Protein AF-0000000074482083 (afdb_homodimer)

Nearest PDB structures (foldseek):
  6xyb-assembly1_C  TM=3.487E-01  e=9.670E-02  Trypanosoma cruzi strain CL Brener
  6xyb-assembly1_B  TM=3.695E-01  e=1.034E-01  Trypanosoma cruzi strain CL Brener
  3n0v-assembly1_C  TM=6.534E-01  e=1.514E+00  Pseudomonas putida KT2440
  6xyd-assembly1_D  TM=3.629E-01  e=2.474E-01  Trypanosoma cruzi strain CL Brener
  3n0v-assembly1_B  TM=6.560E-01  e=2.117E+00  Pseudomonas putida KT2440

Foldseek 3Di:
DAPLQVVLQVLQQVLLCVQQVGGFPDWGWDFDWQKIKIKGARRDDPVLLVLCPDVVSVVVSFCCSFVVSQVVCVVPNRPPNCVSQVFAWDDKHKGADSVRRMMMIMTGTPGGRDRD/DAPLQVVLLVLQQVLLCVQQVGGFPDWGWDFDWQKIKIKGARRDDPVLLVLCPDVVSVVVSFCCSFVVSQVVCVVPNRPPNCVSQVFAWDDKHKGADSVRRMMMIMTGTPGGRDRD

pLDDT: mean 97.14, std 4.11, range [61.44, 98.94]

Secondary structure (DSSP, 8-state):
--HHHHHHHHHHHHHHHHHHS---SEEEEEEETTEEEEEEES---HHHHHHTTSHHHHHHHHHHHHHHHHHHHHH-PPTTHHHHHTS-EEEEEEEEETTTTEEEEEEEESS-----/--HHHHHHHHHHHHHHHHHHS---SEEEEEEETTEEEEEEE----HHHHHHTTSHHHHHHHHHHHHHHHHHHHHH-PPTTHHHHHTS-EEEEEEEEEGGGTEEEEEEEESS-----

Solvent-accessible surface area (backbone atoms only — not comparable to full-atom values): 12549 Å² total; per-residue (Å²): 134,53,73,63,40,52,53,51,42,50,54,53,32,50,53,37,23,71,74,68,72,41,36,45,74,42,68,47,62,46,79,56,60,31,32,40,39,35,41,32,31,50,48,69,51,74,68,53,54,59,45,37,72,40,74,67,32,32,51,50,52,44,49,49,62,42,50,51,55,51,51,48,48,70,73,48,68,60,88,61,52,38,68,72,44,67,27,55,76,72,47,78,40,51,32,61,43,70,92,75,31,36,32,40,37,40,37,36,34,74,41,61,47,76,86,121,133,52,73,62,39,51,54,50,42,52,52,53,32,51,53,38,22,71,74,69,72,41,38,46,75,41,69,48,61,46,80,54,61,33,33,40,40,36,43,33,30,51,47,69,50,75,66,53,54,59,46,37,72,40,74,69,32,32,51,50,51,43,48,50,64,41,50,52,56,51,51,49,49,70,73,48,67,63,87,61,53,39,67,72,45,65,27,54,75,74,46,77,41,50,34,62,44,69,92,76,30,36,33,40,37,40,38,35,34,75,41,60,48,76,86,119

InterPro domains:
  IPR018745 Na+-translocating membrane potential-generating system MpsC [PF10057] (4-111)

Sequence (232 aa):
MSRKEAAFNDLVRKVRKQLFGKGPERIKTYFIDNLAVTILQGNLTPTEKFIARSPEGKEMVHTARTRMIQEVYAQKVPEGLEELAGSKLLYLFNDIKVEEDIAVSVFIFEKPIKEHMSRKEAAFNDLVRKVRKQLFGKGPERIKTYFIDNLAVTILQGNLTPTEKFIARSPEGKEMVHTARTRMIQEVYAQKVPEGLEELAGSKLLYLFNDIKVEEDIAVSVFIFEKPIKEH

Organism: Parageobacillus thermoglucosidasius (NCBI:txid1426)

Structure (mmCIF, N/CA/C/O backbone):
data_AF-0000000074482083-model_v1
#
loop_
_entity.id
_entity.type
_entity.pdbx_description
1 polymer 'Na+-translocating membrane potential-generating system MpsC domain-containing protein'
#
loop_
_atom_site.group_PDB
_atom_site.id
_atom_site.type_symbol
_atom_site.label_atom_id
_atom_site.label_alt_id
_atom_site.label_comp_id
_atom_site.label_asym_id
_atom_site.label_entity_id
_atom_site.label_seq_id
_atom_site.pdbx_PDB_ins_code
_atom_site.Cartn_x
_atom_site.Cartn_y
_atom_site.Cartn_z
_atom_site.occupancy
_atom_site.B_iso_or_equiv
_atom_site.auth_seq_id
_atom_site.auth_comp_id
_atom_site.auth_asym_id
_atom_site.auth_atom_id
_atom_site.pdbx_PDB_model_num
ATOM 1 N N . MET A 1 1 ? 11.422 18.594 5.316 1 86.94 1 MET A N 1
ATOM 2 C CA . MET A 1 1 ? 11.492 17.297 6 1 86.94 1 MET A CA 1
ATOM 3 C C . MET A 1 1 ? 11.93 17.469 7.449 1 86.94 1 MET A C 1
ATOM 5 O O . MET A 1 1 ? 12.891 18.188 7.727 1 86.94 1 MET A O 1
ATOM 9 N N . SER A 1 2 ? 11.141 16.844 8.328 1 91.25 2 SER A N 1
ATOM 10 C CA . SER A 1 2 ? 11.461 16.906 9.75 1 91.25 2 SER A CA 1
ATOM 11 C C . SER A 1 2 ? 12.57 15.922 10.117 1 91.25 2 SER A C 1
ATOM 13 O O . SER A 1 2 ? 12.93 15.062 9.312 1 91.25 2 SER A O 1
ATOM 15 N N . ARG A 1 3 ? 13.141 16.109 11.367 1 94 3 ARG A N 1
ATOM 16 C CA . ARG A 1 3 ? 14.148 15.172 11.859 1 94 3 ARG A CA 1
ATOM 17 C C . ARG A 1 3 ? 13.578 13.758 11.969 1 94 3 ARG A C 1
ATOM 19 O O . ARG A 1 3 ? 14.266 12.781 11.656 1 94 3 ARG A O 1
ATOM 26 N N . LYS A 1 4 ? 12.406 13.664 12.367 1 96.69 4 LYS A N 1
ATOM 27 C CA . LYS A 1 4 ? 11.75 12.367 12.508 1 96.69 4 LYS A CA 1
ATOM 28 C C . LYS A 1 4 ? 11.562 11.695 11.156 1 96.69 4 LYS A C 1
ATOM 30 O O . LYS A 1 4 ? 11.805 10.492 11.008 1 96.69 4 LYS A O 1
ATOM 35 N N . GLU A 1 5 ? 11.156 12.445 10.172 1 97.12 5 GL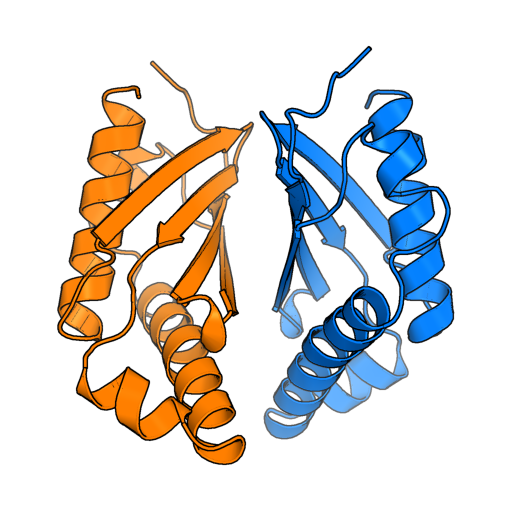U A N 1
ATOM 36 C CA . GLU A 1 5 ? 11.023 11.914 8.82 1 97.12 5 GLU A CA 1
ATOM 37 C C . GLU A 1 5 ? 12.367 11.406 8.297 1 97.12 5 GLU A C 1
ATOM 39 O O . GLU A 1 5 ? 12.438 10.32 7.723 1 97.12 5 GLU A O 1
ATOM 44 N N . ALA A 1 6 ? 13.383 12.211 8.523 1 97.5 6 ALA A N 1
ATOM 45 C CA . ALA A 1 6 ? 14.711 11.836 8.062 1 97.5 6 ALA A CA 1
ATOM 46 C C . ALA A 1 6 ? 15.172 10.531 8.711 1 97.5 6 ALA A C 1
ATOM 48 O O . ALA A 1 6 ? 15.703 9.641 8.039 1 97.5 6 ALA A O 1
ATOM 49 N N . ALA A 1 7 ? 15 10.383 10.016 1 98 7 ALA A N 1
ATOM 50 C CA . ALA A 1 7 ? 15.383 9.18 10.75 1 98 7 ALA A CA 1
ATOM 51 C C . ALA A 1 7 ? 14.578 7.973 10.273 1 98 7 ALA A C 1
ATOM 53 O O . ALA A 1 7 ? 15.117 6.871 10.141 1 98 7 ALA A O 1
ATOM 54 N N . PHE A 1 8 ? 13.289 8.172 10.023 1 98.38 8 PHE A N 1
ATOM 55 C CA . PHE A 1 8 ? 12.43 7.105 9.523 1 98.38 8 PHE A CA 1
ATOM 56 C C . PHE A 1 8 ? 12.883 6.641 8.141 1 98.38 8 PHE A C 1
ATOM 58 O O . PHE A 1 8 ? 12.992 5.441 7.891 1 98.38 8 PHE A O 1
ATOM 65 N N . ASN A 1 9 ? 13.18 7.633 7.273 1 98.44 9 ASN A N 1
ATOM 66 C CA . ASN A 1 9 ? 13.695 7.328 5.941 1 98.44 9 ASN A CA 1
ATOM 67 C C . ASN A 1 9 ? 14.961 6.488 6.008 1 98.44 9 ASN A C 1
ATOM 69 O O . ASN A 1 9 ? 15.117 5.52 5.262 1 98.44 9 ASN A O 1
ATOM 73 N N . ASP A 1 10 ? 15.836 6.859 6.918 1 98.19 10 ASP A N 1
ATOM 74 C CA . ASP A 1 10 ? 17.094 6.148 7.055 1 98.19 10 ASP A CA 1
ATOM 75 C C . ASP A 1 10 ? 16.875 4.699 7.488 1 98.19 10 ASP A C 1
ATOM 77 O O . ASP A 1 10 ? 17.562 3.791 7.02 1 98.19 10 ASP A O 1
ATOM 81 N N . LEU A 1 11 ? 15.977 4.477 8.398 1 98.19 11 LEU A N 1
ATOM 82 C CA . LEU A 1 11 ? 15.664 3.129 8.859 1 98.19 11 LEU A CA 1
ATOM 83 C C . LEU A 1 11 ? 15.086 2.285 7.723 1 98.19 11 LEU A C 1
ATOM 85 O O . LEU A 1 11 ? 15.492 1.137 7.531 1 98.19 11 LEU A O 1
ATOM 89 N N . VAL A 1 12 ? 14.164 2.875 6.949 1 98.25 12 VAL A N 1
ATOM 90 C CA . VAL A 1 12 ? 13.562 2.17 5.82 1 98.25 12 VAL A CA 1
ATOM 91 C C . VAL A 1 12 ? 14.641 1.824 4.793 1 98.25 12 VAL A C 1
ATOM 93 O O . VAL A 1 12 ? 14.695 0.694 4.305 1 98.25 12 VAL A O 1
ATOM 96 N N . ARG A 1 13 ? 15.492 2.795 4.508 1 98.44 13 ARG A N 1
ATOM 97 C CA . ARG A 1 13 ? 16.578 2.57 3.564 1 98.44 13 ARG A CA 1
ATOM 98 C C . ARG A 1 13 ? 17.469 1.423 4.023 1 98.44 13 ARG A C 1
ATOM 100 O O . ARG A 1 13 ? 17.844 0.558 3.225 1 98.44 13 ARG A O 1
ATOM 107 N N . LYS A 1 14 ? 17.812 1.439 5.266 1 98 14 LYS A N 1
ATOM 108 C CA . LYS A 1 14 ? 18.703 0.424 5.836 1 98 14 LYS A CA 1
ATOM 109 C C . LYS A 1 14 ? 18.094 -0.97 5.699 1 98 14 LYS A C 1
ATOM 111 O O . LYS A 1 14 ? 18.781 -1.918 5.312 1 98 14 LYS A O 1
ATOM 116 N N . VAL A 1 15 ? 16.844 -1.139 5.988 1 97.62 15 VAL A N 1
ATOM 117 C CA . VAL A 1 15 ? 16.172 -2.432 5.902 1 97.62 15 VAL A CA 1
ATOM 118 C C . VAL A 1 15 ? 16.188 -2.928 4.461 1 97.62 15 VAL A C 1
ATOM 120 O O . VAL A 1 15 ? 16.516 -4.09 4.199 1 97.62 15 VAL A O 1
ATOM 123 N N . ARG A 1 16 ? 15.844 -2.008 3.537 1 98 16 ARG A N 1
ATOM 124 C CA . ARG A 1 16 ? 15.797 -2.389 2.129 1 98 16 ARG A CA 1
ATOM 125 C C . ARG A 1 16 ? 17.188 -2.742 1.611 1 98 16 ARG A C 1
ATOM 127 O O . ARG A 1 16 ? 17.344 -3.691 0.841 1 98 16 ARG A O 1
ATOM 134 N N . LYS A 1 17 ? 18.109 -1.99 2.029 1 97.56 17 LYS A N 1
ATOM 135 C CA . LYS A 1 17 ? 19.484 -2.262 1.626 1 97.56 17 LYS A CA 1
ATOM 136 C C . LYS A 1 17 ? 19.953 -3.623 2.139 1 97.56 17 LYS A C 1
ATOM 138 O O . LYS A 1 17 ? 20.578 -4.383 1.407 1 97.56 17 LYS A O 1
ATOM 143 N N . GLN A 1 18 ? 19.703 -3.92 3.334 1 96.81 18 GLN A N 1
ATOM 144 C CA . GLN A 1 18 ? 20.094 -5.191 3.928 1 96.81 18 GLN A CA 1
ATOM 145 C C . GLN A 1 18 ? 19.391 -6.359 3.246 1 96.81 18 GLN A C 1
ATOM 147 O O . GLN A 1 18 ? 19.984 -7.426 3.055 1 96.81 18 GLN A O 1
ATOM 152 N N . LEU A 1 19 ? 18.219 -6.195 2.918 1 96.31 19 LEU A N 1
ATOM 153 C CA . LEU A 1 19 ? 17.406 -7.281 2.381 1 96.31 19 LEU A CA 1
ATOM 154 C C . LEU A 1 19 ? 17.688 -7.484 0.895 1 96.31 19 LEU A C 1
ATOM 156 O O . LEU A 1 19 ? 17.75 -8.617 0.421 1 96.31 19 LEU A O 1
ATOM 160 N N . PHE A 1 20 ? 17.844 -6.383 0.122 1 96.75 20 PHE A N 1
ATOM 161 C CA . PHE A 1 20 ? 17.859 -6.52 -1.33 1 96.75 20 PHE A CA 1
ATOM 162 C C . PHE A 1 20 ? 19.203 -6.098 -1.908 1 96.75 20 PHE A C 1
ATOM 164 O O . PHE A 1 20 ? 19.422 -6.211 -3.115 1 96.75 20 PHE A O 1
ATOM 171 N N . GLY A 1 21 ? 20.031 -5.605 -1.044 1 94.94 21 GLY A N 1
ATOM 172 C CA . GLY A 1 21 ? 21.375 -5.242 -1.487 1 94.94 21 GLY A CA 1
ATOM 173 C C . GLY A 1 21 ? 21.484 -3.789 -1.906 1 94.94 21 GLY A C 1
ATOM 174 O O . GLY A 1 21 ? 22.594 -3.26 -2.037 1 94.94 21 GLY A O 1
ATOM 175 N N . LYS A 1 22 ? 20.359 -3.18 -2.188 1 95.25 22 LYS A N 1
ATOM 176 C CA . LYS A 1 22 ? 20.266 -1.771 -2.564 1 95.25 22 LYS A CA 1
ATOM 177 C C . LYS A 1 22 ? 19.062 -1.1 -1.915 1 95.25 22 LYS A C 1
ATOM 179 O O . LYS A 1 22 ? 17.984 -1.684 -1.855 1 95.25 22 LYS A O 1
ATOM 184 N N . GLY A 1 23 ? 19.312 0.033 -1.329 1 96.75 23 GLY A N 1
ATOM 185 C CA . GLY A 1 23 ? 18.188 0.831 -0.866 1 96.75 23 GLY A CA 1
ATOM 186 C C . GLY A 1 23 ? 17.641 1.769 -1.927 1 96.75 23 GLY A C 1
ATOM 187 O O . GLY A 1 23 ? 18.281 1.978 -2.963 1 96.75 23 GLY A O 1
ATOM 188 N N . PRO A 1 24 ? 16.422 2.256 -1.665 1 98.62 24 PRO A N 1
ATOM 189 C CA . PRO A 1 24 ? 15.891 3.248 -2.607 1 98.62 24 PRO A CA 1
ATOM 190 C C . PRO A 1 24 ? 16.781 4.473 -2.738 1 98.62 24 PRO A C 1
ATOM 192 O O . PRO A 1 24 ? 17.422 4.887 -1.762 1 98.62 24 PRO A O 1
ATOM 195 N N . GLU A 1 25 ? 16.812 5.086 -3.887 1 98.5 25 GLU A N 1
ATOM 196 C CA . GLU A 1 25 ? 17.594 6.289 -4.141 1 98.5 25 GLU A CA 1
ATOM 197 C C . GLU A 1 25 ? 16.969 7.512 -3.477 1 98.5 25 GLU A C 1
ATOM 199 O O . GLU A 1 25 ? 17.672 8.422 -3.041 1 98.5 25 GLU A O 1
ATOM 204 N N . ARG A 1 26 ? 15.719 7.586 -3.475 1 98.62 26 ARG A N 1
ATOM 205 C CA . ARG A 1 26 ? 14.953 8.648 -2.834 1 98.62 26 ARG A CA 1
ATOM 206 C C . ARG A 1 26 ? 13.828 8.078 -1.977 1 98.62 26 ARG A C 1
ATOM 208 O O . ARG A 1 26 ? 13.156 7.125 -2.379 1 98.62 26 ARG A O 1
ATOM 215 N N . ILE A 1 27 ? 13.648 8.617 -0.805 1 98.75 27 ILE A N 1
ATOM 216 C CA . ILE A 1 27 ? 12.562 8.234 0.094 1 98.75 27 ILE A CA 1
ATOM 217 C C . ILE A 1 27 ? 11.898 9.492 0.659 1 98.75 27 ILE A C 1
ATOM 219 O O . ILE A 1 27 ? 12.578 10.422 1.086 1 98.75 27 ILE A O 1
ATOM 223 N N . LYS A 1 28 ? 10.672 9.531 0.59 1 98.38 28 LYS A N 1
ATOM 224 C CA . LYS A 1 28 ? 9.883 10.555 1.271 1 98.38 28 LYS A CA 1
ATOM 225 C C . LYS A 1 28 ? 8.812 9.922 2.16 1 98.38 28 LYS A C 1
ATOM 227 O O . LYS A 1 28 ? 8.031 9.086 1.699 1 98.38 28 LYS A O 1
ATOM 232 N N . THR A 1 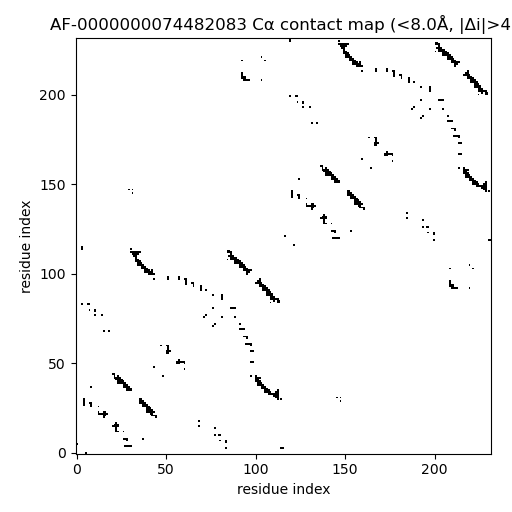29 ? 8.805 10.32 3.451 1 98.44 29 THR A N 1
ATOM 233 C CA . THR A 1 29 ? 7.824 9.789 4.395 1 98.44 29 THR A CA 1
ATOM 234 C C . THR A 1 29 ? 6.863 10.891 4.844 1 98.44 29 THR A C 1
ATOM 236 O O . THR A 1 29 ? 7.281 12.016 5.117 1 98.44 29 THR A O 1
ATOM 239 N N . TYR A 1 30 ? 5.602 10.609 4.863 1 97.88 30 TYR A N 1
ATOM 240 C CA . TYR A 1 30 ? 4.551 11.43 5.457 1 97.88 30 TYR A CA 1
ATOM 241 C C . TYR A 1 30 ? 3.988 10.766 6.711 1 97.88 30 TYR A C 1
ATOM 243 O O . TYR A 1 30 ? 3.719 9.562 6.715 1 97.88 30 TYR A O 1
ATOM 251 N N . PHE A 1 31 ? 3.885 11.57 7.742 1 97.88 31 PHE A N 1
ATOM 252 C CA . PHE A 1 31 ? 3.174 11.102 8.93 1 97.88 31 PHE A CA 1
ATOM 253 C C . PHE A 1 31 ? 1.776 11.711 8.992 1 97.88 31 PHE A C 1
ATOM 255 O O . PHE A 1 31 ? 1.606 12.914 8.789 1 97.88 31 PHE A O 1
ATOM 262 N N . ILE A 1 32 ? 0.775 10.891 9.234 1 96.06 32 ILE A N 1
ATOM 263 C CA . ILE A 1 32 ? -0.596 11.359 9.414 1 96.06 32 ILE A CA 1
ATOM 264 C C . ILE A 1 32 ? -1.336 10.43 10.375 1 96.06 32 ILE A C 1
ATOM 266 O O . ILE A 1 32 ? -1.545 9.25 10.078 1 96.06 32 ILE A O 1
ATOM 270 N N . ASP A 1 33 ? -1.777 11.039 11.547 1 96.81 33 ASP A N 1
ATOM 271 C CA . ASP A 1 33 ? -2.396 10.242 12.602 1 96.81 33 ASP A CA 1
ATOM 272 C C . ASP A 1 33 ? -1.492 9.086 13.023 1 96.81 33 ASP A C 1
ATOM 274 O O . ASP A 1 33 ? -0.377 9.305 13.5 1 96.81 33 ASP A O 1
ATOM 278 N N . ASN A 1 34 ? -1.886 7.867 12.859 1 98.44 34 ASN A N 1
ATOM 279 C CA . ASN A 1 34 ? -1.064 6.727 13.25 1 98.44 34 ASN A CA 1
ATOM 280 C C . ASN A 1 34 ? -0.428 6.051 12.039 1 98.44 34 ASN A C 1
ATOM 282 O O . ASN A 1 34 ? -0.047 4.883 12.102 1 98.44 34 ASN A O 1
ATOM 286 N N . LEU A 1 35 ? -0.414 6.762 10.914 1 98.69 35 LEU A N 1
ATOM 287 C CA . LEU A 1 35 ? 0.123 6.199 9.68 1 98.69 35 LEU A CA 1
ATOM 288 C C . LEU A 1 35 ? 1.467 6.832 9.336 1 98.69 35 LEU A C 1
ATOM 290 O O . LEU A 1 35 ? 1.647 8.039 9.5 1 98.69 35 LEU A O 1
ATOM 294 N N . ALA A 1 36 ? 2.412 6.086 8.922 1 98.69 36 ALA A N 1
ATOM 295 C CA . ALA A 1 36 ? 3.564 6.543 8.141 1 98.69 36 ALA A CA 1
ATOM 296 C C . ALA A 1 36 ? 3.482 6.051 6.703 1 98.69 36 ALA A C 1
ATOM 298 O O . ALA A 1 36 ? 3.357 4.848 6.457 1 98.69 36 ALA A O 1
ATOM 299 N N . VAL A 1 37 ? 3.469 6.914 5.746 1 98.81 37 VAL A N 1
ATOM 300 C CA . VAL A 1 37 ? 3.416 6.594 4.324 1 98.81 37 VAL A CA 1
ATOM 301 C C . VAL A 1 37 ? 4.75 6.938 3.668 1 98.81 37 VAL A C 1
ATOM 303 O O . VAL A 1 37 ? 5.168 8.102 3.664 1 98.81 37 VAL A O 1
ATOM 306 N N . THR A 1 38 ? 5.406 5.996 3.123 1 98.81 38 THR A N 1
ATOM 307 C CA . THR A 1 38 ? 6.719 6.188 2.514 1 98.81 38 THR A CA 1
ATOM 308 C C . THR A 1 38 ? 6.652 5.961 1.006 1 98.81 38 THR A C 1
ATOM 310 O O . THR A 1 38 ? 6.148 4.934 0.549 1 98.81 38 THR A O 1
ATOM 313 N N . ILE A 1 39 ? 7.078 6.895 0.26 1 98.88 39 ILE A N 1
ATOM 314 C CA . ILE A 1 39 ? 7.281 6.766 -1.179 1 98.88 39 ILE A CA 1
ATOM 315 C C . ILE A 1 39 ? 8.758 6.496 -1.471 1 98.88 39 ILE A C 1
ATOM 317 O O . ILE A 1 39 ? 9.625 7.27 -1.06 1 98.88 39 ILE A O 1
ATOM 321 N N . LEU A 1 40 ? 9.023 5.438 -2.16 1 98.88 40 LEU A N 1
ATOM 322 C CA . LEU A 1 40 ? 10.383 5.004 -2.439 1 98.88 40 LEU A CA 1
ATOM 323 C C . LEU A 1 40 ? 10.648 4.977 -3.941 1 98.88 40 LEU A C 1
ATOM 325 O O . LEU A 1 40 ? 9.93 4.312 -4.691 1 98.88 40 LEU A O 1
ATOM 329 N N . GLN A 1 41 ? 11.656 5.664 -4.375 1 98.81 41 GLN A N 1
ATOM 330 C CA . GLN A 1 41 ? 12.016 5.695 -5.789 1 98.81 41 GLN A CA 1
ATOM 331 C C . GLN A 1 41 ? 13.422 5.148 -6.016 1 98.81 41 GLN A C 1
ATOM 333 O O . GLN A 1 41 ? 14.328 5.41 -5.227 1 98.81 41 GLN A O 1
ATOM 338 N N . GLY A 1 42 ? 13.562 4.496 -7.148 1 98.62 42 GLY A N 1
ATOM 339 C CA . GLY A 1 42 ? 14.859 3.904 -7.43 1 98.62 42 GLY A CA 1
ATOM 340 C C . GLY A 1 42 ? 15.188 2.729 -6.531 1 98.62 42 GLY A C 1
ATOM 341 O O . GLY A 1 42 ? 16.219 2.734 -5.844 1 98.62 42 GLY A O 1
ATOM 342 N N . ASN A 1 43 ? 14.391 1.7 -6.633 1 98.69 43 ASN A N 1
ATOM 343 C CA . ASN A 1 43 ? 14.438 0.554 -5.73 1 98.69 43 ASN A CA 1
ATOM 344 C C . ASN A 1 43 ? 15.281 -0.578 -6.309 1 98.69 43 ASN A C 1
ATOM 346 O O . ASN A 1 43 ? 15.945 -1.304 -5.566 1 98.69 43 ASN A O 1
ATOM 350 N N . LEU A 1 44 ? 15.188 -0.719 -7.629 1 98.69 44 LEU A N 1
ATOM 351 C CA . LEU A 1 44 ? 15.594 -1.973 -8.25 1 98.69 44 LEU A CA 1
ATOM 352 C C . LEU A 1 44 ? 17.094 -1.962 -8.562 1 98.69 44 LEU A C 1
ATOM 354 O O . LEU A 1 44 ? 17.641 -0.94 -8.992 1 98.69 44 LEU A O 1
ATOM 358 N N . THR A 1 45 ? 17.766 -3.061 -8.367 1 98 45 THR A N 1
ATOM 359 C CA . THR A 1 45 ? 19.141 -3.264 -8.844 1 98 45 THR A CA 1
ATOM 360 C C . THR A 1 45 ? 19.156 -3.41 -10.359 1 98 45 THR A C 1
ATOM 362 O O . THR A 1 45 ? 18.125 -3.664 -10.984 1 98 45 THR A O 1
ATOM 365 N N . PRO A 1 46 ? 20.391 -3.223 -10.953 1 97.38 46 PRO A N 1
ATOM 366 C CA . PRO A 1 46 ? 20.5 -3.469 -12.398 1 97.38 46 PRO A CA 1
ATOM 367 C C . PRO A 1 46 ? 20.031 -4.875 -12.789 1 97.38 46 PRO A C 1
ATOM 369 O O . PRO A 1 46 ? 19.375 -5.047 -13.82 1 97.38 46 PRO A O 1
ATOM 372 N N . THR A 1 47 ? 20.328 -5.867 -11.992 1 97.81 47 THR A N 1
ATOM 373 C CA . THR A 1 47 ? 19.938 -7.242 -12.258 1 97.81 47 THR A CA 1
ATOM 374 C C . THR A 1 47 ? 18.406 -7.375 -12.25 1 97.81 47 THR A C 1
ATOM 376 O O . THR A 1 47 ? 17.828 -8 -13.148 1 97.81 47 THR A O 1
ATOM 379 N N . GLU A 1 48 ? 17.719 -6.773 -11.289 1 98.44 48 GLU A N 1
ATOM 380 C CA . GLU A 1 48 ? 16.25 -6.812 -11.227 1 98.44 48 GLU A CA 1
ATOM 381 C C . GLU A 1 48 ? 15.633 -6.129 -12.438 1 98.44 48 GLU A C 1
ATOM 383 O O . GLU A 1 48 ? 14.617 -6.582 -12.9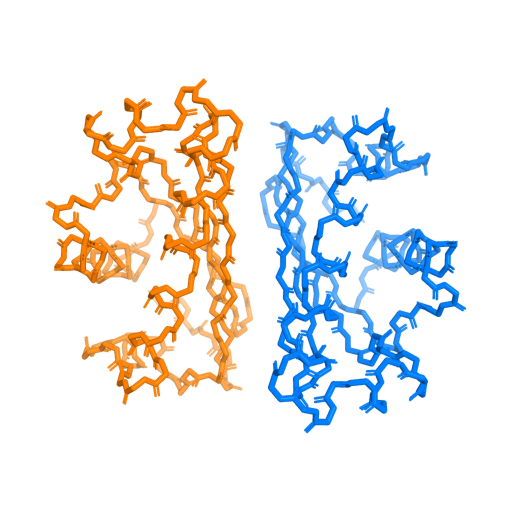61 1 98.44 48 GLU A O 1
ATOM 388 N N . LYS A 1 49 ? 16.219 -5.012 -12.859 1 98.06 49 LYS A N 1
ATOM 389 C CA . LYS A 1 49 ? 15.734 -4.32 -14.055 1 98.06 49 LYS A CA 1
ATOM 390 C C . LYS A 1 49 ? 15.844 -5.215 -15.289 1 98.06 49 LYS A C 1
ATOM 392 O O . LYS A 1 49 ? 14.969 -5.191 -16.156 1 98.06 49 LYS A O 1
ATOM 397 N N . PHE A 1 50 ? 16.938 -5.957 -15.336 1 98.19 50 PHE A N 1
ATOM 398 C CA . PHE A 1 50 ? 17.125 -6.898 -16.422 1 98.19 50 PHE A CA 1
ATOM 399 C C . PHE A 1 50 ? 16.062 -7.98 -16.406 1 98.19 50 PHE A C 1
ATOM 401 O O . PHE A 1 50 ? 15.445 -8.281 -17.438 1 98.19 50 PHE A O 1
ATOM 408 N N . ILE A 1 51 ? 15.758 -8.547 -15.258 1 98.19 51 ILE A N 1
ATOM 409 C CA . ILE A 1 51 ? 14.781 -9.617 -15.086 1 98.19 51 ILE A CA 1
ATOM 410 C C . ILE A 1 51 ? 13.383 -9.109 -15.438 1 98.19 51 ILE A C 1
ATOM 412 O O . ILE A 1 51 ? 12.578 -9.836 -16.016 1 98.19 51 ILE A O 1
ATOM 416 N N . ALA A 1 52 ? 13.148 -7.855 -15.148 1 98.12 52 ALA A N 1
ATOM 417 C CA . ALA A 1 52 ? 11.812 -7.281 -15.258 1 98.12 52 ALA A CA 1
ATOM 418 C C . ALA A 1 52 ? 11.5 -6.879 -16.703 1 98.12 52 ALA A C 1
ATOM 420 O O . ALA A 1 52 ? 10.453 -6.297 -16.969 1 98.12 52 ALA A O 1
ATOM 421 N N . ARG A 1 53 ? 12.398 -7.215 -17.625 1 97.69 53 ARG A N 1
ATOM 422 C CA . ARG A 1 53 ? 12.172 -6.859 -19.031 1 97.69 53 ARG A CA 1
ATOM 423 C C . ARG A 1 53 ? 11.086 -7.723 -19.641 1 97.69 53 ARG A C 1
ATOM 425 O O . ARG A 1 53 ? 10.445 -7.324 -20.625 1 97.69 53 ARG A O 1
ATOM 432 N N . SER A 1 54 ? 10.914 -8.914 -19.094 1 97.81 54 SER A N 1
ATOM 433 C CA . SER A 1 54 ? 9.805 -9.766 -19.516 1 97.81 54 SER A CA 1
ATOM 434 C C . SER A 1 54 ? 8.609 -9.633 -18.578 1 97.81 54 SER A C 1
ATOM 436 O O . SER A 1 54 ? 8.773 -9.312 -17.406 1 97.81 54 SER A O 1
ATOM 438 N N . PRO A 1 55 ? 7.434 -9.875 -19.109 1 96.5 55 PRO A N 1
ATOM 439 C CA . PRO A 1 55 ? 6.254 -9.836 -18.234 1 96.5 55 PRO A CA 1
ATOM 440 C C . PRO A 1 55 ? 6.363 -10.781 -17.047 1 96.5 55 PRO A C 1
ATOM 442 O O . PRO A 1 55 ? 5.988 -10.414 -15.93 1 96.5 55 PRO A O 1
ATOM 445 N N . GLU A 1 56 ? 6.859 -11.953 -17.297 1 97.31 56 GLU A N 1
ATOM 446 C CA . GLU A 1 56 ? 7.039 -12.914 -16.219 1 97.31 56 GLU A CA 1
ATOM 447 C C . GLU A 1 56 ? 8.07 -12.422 -15.203 1 97.31 56 GLU A C 1
ATOM 449 O O . GLU A 1 56 ? 7.895 -12.586 -13.992 1 97.31 56 GLU A O 1
ATOM 454 N N . GLY A 1 57 ? 9.18 -11.875 -15.734 1 98.31 57 GLY A N 1
ATOM 455 C CA . GLY A 1 57 ? 10.203 -11.312 -14.859 1 98.31 57 GLY A CA 1
ATOM 456 C C . GLY A 1 57 ? 9.703 -10.172 -14 1 98.31 57 GLY A C 1
ATOM 457 O O . GLY A 1 57 ? 10.055 -10.07 -12.828 1 98.31 57 GLY A O 1
ATOM 458 N N . LYS A 1 58 ? 8.836 -9.352 -14.586 1 98.12 58 LYS A N 1
ATOM 459 C CA . LYS A 1 58 ? 8.242 -8.234 -13.859 1 98.12 58 LYS A CA 1
ATOM 460 C C . LYS A 1 58 ? 7.398 -8.719 -12.688 1 98.12 58 LYS A C 1
ATOM 462 O O . LYS A 1 58 ? 7.492 -8.188 -11.578 1 98.12 58 LYS A O 1
ATOM 467 N N . GLU A 1 59 ? 6.629 -9.727 -12.938 1 96.75 59 GLU A N 1
ATOM 468 C CA . GLU A 1 59 ? 5.797 -10.32 -11.898 1 96.75 59 GLU A CA 1
ATOM 469 C C . GLU A 1 59 ? 6.648 -10.93 -10.789 1 96.75 59 GLU A C 1
ATOM 471 O O . GLU A 1 59 ? 6.309 -10.82 -9.609 1 96.75 59 GLU A O 1
ATOM 476 N N . MET A 1 60 ? 7.691 -11.555 -11.188 1 97.69 60 MET A N 1
ATOM 477 C CA . MET A 1 60 ? 8.594 -12.172 -10.219 1 97.69 60 MET A CA 1
ATOM 478 C C . MET A 1 60 ? 9.227 -11.109 -9.32 1 97.69 60 MET A C 1
ATOM 480 O O . MET A 1 60 ? 9.273 -11.273 -8.102 1 97.69 60 MET A O 1
ATOM 484 N N . VAL A 1 61 ? 9.719 -10.062 -9.898 1 98.38 61 VAL A N 1
ATOM 485 C CA . VAL A 1 61 ? 10.336 -8.977 -9.141 1 98.38 61 VAL A CA 1
ATOM 486 C C . VAL A 1 61 ? 9.305 -8.336 -8.219 1 98.38 61 VAL A C 1
ATOM 488 O O . VAL A 1 61 ? 9.586 -8.07 -7.051 1 98.38 61 VAL A O 1
ATOM 491 N N . HIS A 1 62 ? 8.094 -8.109 -8.758 1 98.25 62 HIS A N 1
ATOM 492 C CA . HIS A 1 62 ? 7.012 -7.547 -7.961 1 98.25 62 HIS A CA 1
ATOM 493 C C . HIS A 1 62 ? 6.746 -8.391 -6.719 1 98.25 62 HIS A C 1
ATOM 495 O O . HIS A 1 62 ? 6.73 -7.871 -5.602 1 98.25 62 HIS A O 1
ATOM 501 N N . THR A 1 63 ? 6.637 -9.688 -6.914 1 97.06 63 THR A N 1
ATOM 502 C CA . THR A 1 63 ? 6.312 -10.617 -5.836 1 97.06 63 THR A CA 1
ATOM 503 C C . THR A 1 63 ? 7.438 -10.656 -4.805 1 97.06 63 THR A C 1
ATOM 505 O O . THR A 1 63 ? 7.184 -10.57 -3.602 1 97.06 63 THR A O 1
ATOM 508 N N . ALA A 1 64 ? 8.641 -10.766 -5.258 1 97.06 64 ALA A N 1
ATOM 509 C CA . ALA A 1 64 ? 9.781 -10.852 -4.355 1 97.06 64 ALA A CA 1
ATOM 510 C C . ALA A 1 64 ? 9.891 -9.594 -3.492 1 97.06 64 ALA A C 1
ATOM 512 O O . ALA A 1 64 ? 10.047 -9.688 -2.271 1 97.06 64 ALA A O 1
ATOM 513 N N . ARG A 1 65 ? 9.812 -8.453 -4.156 1 97.94 65 ARG A N 1
ATOM 514 C CA . ARG A 1 65 ? 9.984 -7.18 -3.473 1 97.94 65 ARG A CA 1
ATOM 515 C C . ARG A 1 65 ? 8.836 -6.918 -2.502 1 97.94 65 ARG A C 1
ATOM 517 O O . ARG 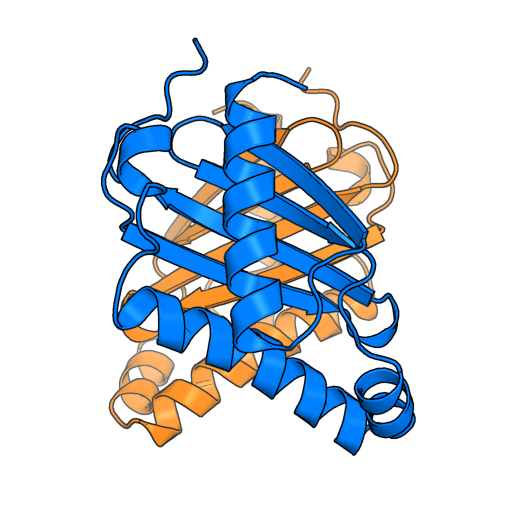A 1 65 ? 9.031 -6.289 -1.461 1 97.94 65 ARG A O 1
ATOM 524 N N . THR A 1 66 ? 7.598 -7.414 -2.754 1 97.69 66 THR A N 1
ATOM 525 C CA . THR A 1 66 ? 6.469 -7.152 -1.866 1 97.69 66 THR A CA 1
ATOM 526 C C . THR A 1 66 ? 6.41 -8.18 -0.743 1 97.69 66 THR A C 1
ATOM 528 O O . THR A 1 66 ? 6.281 -7.824 0.429 1 97.69 66 THR A O 1
ATOM 531 N N . ARG A 1 67 ? 6.699 -9.43 -1.052 1 96.62 67 ARG A N 1
ATOM 532 C CA . ARG A 1 67 ? 6.535 -10.492 -0.064 1 96.62 67 ARG A CA 1
ATOM 533 C C . ARG A 1 67 ? 7.715 -10.523 0.902 1 96.62 67 ARG A C 1
ATOM 535 O O . ARG A 1 67 ? 7.531 -10.688 2.109 1 96.62 67 ARG A O 1
ATOM 542 N N . MET A 1 68 ? 8.898 -10.312 0.438 1 96.94 68 MET A N 1
ATOM 543 C CA . MET A 1 68 ? 10.078 -10.453 1.287 1 96.94 68 MET A CA 1
ATOM 544 C C . MET A 1 68 ? 10.117 -9.359 2.35 1 96.94 68 MET A C 1
ATOM 546 O O . MET A 1 68 ? 10.43 -9.625 3.51 1 96.94 68 MET A O 1
ATOM 550 N N . ILE A 1 69 ? 9.789 -8.172 1.963 1 97.38 69 ILE A N 1
ATOM 551 C CA . ILE A 1 69 ? 9.766 -7.09 2.941 1 97.38 69 ILE A CA 1
ATOM 552 C C . ILE A 1 69 ? 8.711 -7.387 4.008 1 97.38 69 ILE A C 1
ATOM 554 O O . ILE A 1 69 ? 8.953 -7.168 5.199 1 97.38 69 ILE A O 1
ATOM 558 N N . GLN A 1 70 ? 7.535 -7.883 3.627 1 96.81 70 GLN A N 1
ATOM 559 C CA . GLN A 1 70 ? 6.48 -8.219 4.574 1 96.81 70 GLN A CA 1
ATOM 560 C C . GLN A 1 70 ? 6.922 -9.336 5.52 1 96.81 70 GLN A C 1
ATOM 562 O O . GLN A 1 70 ? 6.637 -9.281 6.719 1 96.81 70 GLN A O 1
ATOM 567 N N . GLU A 1 71 ? 7.633 -10.305 5 1 96.56 71 GLU A N 1
ATOM 568 C CA . GLU A 1 71 ? 8.133 -11.414 5.809 1 96.56 71 GLU A CA 1
ATOM 569 C C . GLU A 1 71 ? 9.133 -10.922 6.852 1 96.56 71 GLU A C 1
ATOM 571 O O . GLU A 1 71 ? 9.094 -11.352 8.008 1 96.56 71 GLU A O 1
ATOM 576 N N . VAL A 1 72 ? 9.992 -10.055 6.48 1 96.25 72 VAL A N 1
ATOM 577 C CA . VAL A 1 72 ? 11.016 -9.523 7.371 1 96.25 72 VAL A CA 1
ATOM 578 C C . VAL A 1 72 ? 10.359 -8.781 8.531 1 96.25 72 VAL A C 1
ATOM 580 O O . VAL A 1 72 ? 10.688 -9.016 9.695 1 96.25 72 VAL A O 1
ATOM 583 N N . TYR A 1 73 ? 9.414 -7.938 8.25 1 97.19 73 TYR A N 1
ATOM 584 C CA . TYR A 1 73 ? 8.758 -7.145 9.281 1 97.19 73 TYR A CA 1
ATOM 585 C C . TYR A 1 73 ? 7.895 -8.023 10.172 1 97.19 73 TYR A C 1
ATOM 587 O O . TYR A 1 73 ? 7.68 -7.707 11.344 1 97.19 73 TYR A O 1
ATOM 595 N N . ALA A 1 74 ? 7.34 -9.109 9.594 1 95.5 74 ALA A N 1
ATOM 596 C CA . ALA A 1 74 ? 6.516 -10.031 10.367 1 95.5 74 ALA A CA 1
ATOM 597 C C . ALA A 1 74 ? 7.367 -10.82 11.359 1 95.5 74 ALA A C 1
ATOM 599 O O . ALA A 1 74 ? 6.898 -11.18 12.445 1 95.5 74 ALA A O 1
ATOM 600 N N . GLN A 1 75 ? 8.555 -11.062 10.969 1 96.69 75 GLN A N 1
ATOM 601 C CA . GLN A 1 75 ? 9.461 -11.805 11.836 1 96.69 75 GLN A CA 1
ATOM 602 C C . GLN A 1 75 ? 9.977 -10.922 12.969 1 96.69 75 GLN A C 1
ATOM 604 O O . GLN A 1 75 ? 9.984 -11.336 14.133 1 96.69 75 GLN A O 1
ATOM 609 N N . LYS A 1 76 ? 10.422 -9.734 12.648 1 96.12 76 LYS A N 1
ATOM 610 C CA . LYS A 1 76 ? 10.906 -8.773 13.633 1 96.12 76 LYS A CA 1
ATOM 611 C C . LYS A 1 76 ? 10.852 -7.348 13.086 1 96.12 76 LYS A C 1
ATOM 613 O O . LYS A 1 76 ? 11.461 -7.051 12.062 1 96.12 76 LYS A O 1
ATOM 618 N N . VAL A 1 77 ? 10.141 -6.566 13.82 1 97.56 77 VAL A N 1
ATOM 619 C CA . VAL A 1 77 ? 10.133 -5.145 13.477 1 97.56 77 VAL A CA 1
ATOM 620 C C . VAL A 1 77 ? 11.547 -4.582 13.586 1 97.56 77 VAL A C 1
ATOM 622 O O . VAL A 1 77 ? 12.242 -4.812 14.578 1 97.56 77 VAL A O 1
ATOM 625 N N . PRO A 1 78 ? 11.992 -3.879 12.562 1 97.06 78 PRO A N 1
ATOM 626 C CA . PRO A 1 78 ? 13.344 -3.328 12.602 1 97.06 78 PRO A CA 1
ATOM 627 C C . PRO A 1 78 ? 13.609 -2.488 13.852 1 97.06 78 PRO A C 1
ATOM 629 O O . PRO A 1 78 ? 12.75 -1.703 14.258 1 97.06 78 PRO A O 1
ATOM 632 N N . GLU A 1 79 ? 14.773 -2.682 14.391 1 96.5 79 GLU A N 1
ATOM 633 C CA . GLU A 1 79 ? 15.148 -1.975 15.609 1 96.5 79 GLU A CA 1
ATOM 634 C C . GLU A 1 79 ? 15.055 -0.463 15.422 1 96.5 79 GLU A C 1
ATOM 636 O O . GLU A 1 79 ? 15.5 0.068 14.398 1 96.5 79 GLU A O 1
ATOM 641 N N . GLY A 1 80 ? 14.453 0.217 16.375 1 97.31 80 GLY A N 1
ATOM 642 C CA . GLY A 1 80 ? 14.398 1.67 16.344 1 97.31 80 GLY A CA 1
ATOM 643 C C . GLY A 1 80 ? 13.125 2.209 15.719 1 97.31 80 GLY A C 1
ATOM 644 O O . GLY A 1 80 ? 12.758 3.363 15.945 1 97.31 80 GLY A O 1
ATOM 645 N N . LEU A 1 81 ? 12.453 1.394 14.914 1 98.12 81 LEU A N 1
ATOM 646 C CA . LEU A 1 81 ? 11.297 1.87 14.172 1 98.12 81 LEU A CA 1
ATOM 647 C C . LEU A 1 81 ? 10.164 2.26 15.117 1 98.12 81 LEU A C 1
ATOM 649 O O . LEU A 1 81 ? 9.641 3.371 15.039 1 98.12 81 LEU A O 1
ATOM 653 N N . GLU A 1 82 ? 9.797 1.374 16.062 1 98.38 82 GLU A N 1
ATOM 654 C CA . GLU A 1 82 ? 8.703 1.647 16.984 1 98.38 82 GLU A CA 1
ATOM 655 C C . GLU A 1 82 ? 9.086 2.746 17.984 1 98.38 82 GLU A C 1
ATOM 657 O O . GLU A 1 82 ? 8.234 3.541 18.391 1 98.38 82 GLU A O 1
ATOM 662 N N . GLU A 1 83 ? 10.328 2.764 18.359 1 97.81 83 GLU A N 1
ATOM 663 C CA . GLU A 1 83 ? 10.812 3.834 19.219 1 97.81 83 GLU A CA 1
ATOM 664 C C . GLU A 1 83 ? 10.695 5.191 18.531 1 97.81 83 GLU A C 1
ATOM 666 O O . GLU A 1 83 ? 10.25 6.168 19.141 1 97.81 83 GLU A O 1
ATOM 671 N N . LEU A 1 84 ? 11.094 5.227 17.344 1 97.62 84 LEU A N 1
ATOM 672 C CA . LEU A 1 84 ? 11.023 6.457 16.562 1 97.62 84 LEU A CA 1
ATOM 673 C C . LEU A 1 84 ? 9.578 6.926 16.406 1 97.62 84 LEU A C 1
ATOM 675 O O . LEU A 1 84 ? 9.289 8.109 16.562 1 97.62 84 LEU A O 1
ATOM 679 N N . ALA A 1 85 ? 8.633 5.965 16.078 1 97.69 85 ALA A N 1
ATOM 680 C CA . ALA A 1 85 ? 7.219 6.281 15.898 1 97.69 85 ALA A CA 1
ATOM 681 C C . ALA A 1 85 ? 6.543 6.566 17.234 1 97.69 85 ALA A C 1
ATOM 683 O O . ALA A 1 85 ? 5.512 7.246 17.281 1 97.69 85 ALA A O 1
ATOM 684 N N . GLY A 1 86 ? 7.195 6.082 18.344 1 97.56 86 GLY A N 1
ATOM 685 C CA . GLY A 1 86 ? 6.586 6.172 19.656 1 97.56 86 GLY A CA 1
ATOM 686 C C . GLY A 1 86 ? 5.371 5.277 19.812 1 97.56 86 GLY A C 1
ATOM 687 O O . GLY A 1 86 ? 4.461 5.586 20.594 1 97.56 86 GLY A O 1
ATOM 688 N N . SER A 1 87 ? 5.258 4.258 19.078 1 98.5 87 SER A N 1
ATOM 689 C CA . SER A 1 87 ? 4.074 3.406 19.047 1 98.5 87 SER A CA 1
ATOM 690 C C . SER A 1 87 ? 4.383 2.051 18.422 1 98.5 87 SER A C 1
ATOM 692 O O . SER A 1 87 ? 5.266 1.944 17.562 1 98.5 87 SER A O 1
ATOM 694 N N . LYS A 1 88 ? 3.693 1.007 18.766 1 98.38 88 LYS A N 1
ATOM 695 C CA . LYS A 1 88 ? 3.83 -0.341 18.219 1 98.38 88 LYS A CA 1
ATOM 696 C C . LYS A 1 88 ? 3.328 -0.404 16.781 1 98.38 88 LYS A C 1
ATOM 698 O O . LYS A 1 88 ? 2.281 0.163 16.453 1 98.38 88 LYS A O 1
ATOM 703 N N . LEU A 1 89 ? 4.086 -1.102 15.914 1 98.69 89 LEU A N 1
ATOM 704 C CA . LEU A 1 89 ? 3.652 -1.328 14.539 1 98.69 89 LEU A CA 1
ATOM 705 C C . LEU A 1 89 ? 2.607 -2.438 14.477 1 98.69 89 LEU A C 1
ATOM 707 O O . LEU A 1 89 ? 2.857 -3.559 14.93 1 98.69 89 LEU A O 1
ATOM 711 N N . LEU A 1 90 ? 1.457 -2.158 13.945 1 98.44 90 LEU A N 1
ATOM 712 C CA . LEU A 1 90 ? 0.406 -3.16 13.82 1 98.44 90 LEU A CA 1
ATOM 713 C C . LEU A 1 90 ? 0.467 -3.846 12.461 1 98.44 90 LEU A C 1
ATOM 715 O O . LEU A 1 90 ? 0.426 -5.074 12.375 1 98.44 90 LEU A O 1
ATOM 719 N N . TYR A 1 91 ? 0.56 -3.016 11.391 1 98.5 91 TYR A N 1
ATOM 720 C CA . TYR A 1 91 ? 0.504 -3.568 10.047 1 98.5 91 TYR A CA 1
ATOM 721 C C . TYR A 1 91 ? 1.447 -2.822 9.109 1 98.5 91 TYR A C 1
ATOM 723 O O . TYR A 1 91 ? 1.628 -1.609 9.234 1 98.5 91 TYR A O 1
ATOM 731 N N . LEU A 1 92 ? 2.033 -3.52 8.195 1 98.81 92 LEU A N 1
ATOM 732 C CA . LEU A 1 92 ? 2.76 -2.969 7.055 1 98.81 92 LEU A CA 1
ATOM 733 C C . LEU A 1 92 ? 2.098 -3.373 5.742 1 98.81 92 LEU A C 1
ATOM 735 O O . LEU A 1 92 ? 1.866 -4.559 5.5 1 98.81 92 LEU A O 1
ATOM 739 N N . PHE A 1 93 ? 1.736 -2.467 4.938 1 98.81 93 PHE A N 1
ATOM 740 C CA . PHE A 1 93 ? 1.301 -2.668 3.562 1 98.81 93 PHE A CA 1
ATOM 741 C C . PHE A 1 93 ? 2.324 -2.107 2.582 1 98.81 93 PHE A C 1
ATOM 743 O O . PHE A 1 93 ? 2.918 -1.056 2.83 1 98.81 93 PHE A O 1
ATOM 750 N N . ASN A 1 94 ? 2.547 -2.738 1.523 1 98.69 94 ASN A N 1
ATOM 751 C CA . ASN A 1 94 ? 3.484 -2.229 0.528 1 98.69 94 ASN A CA 1
ATOM 752 C C . ASN A 1 94 ? 3.141 -2.73 -0.872 1 98.69 94 ASN A C 1
ATOM 754 O O . ASN A 1 94 ? 2.551 -3.801 -1.025 1 98.69 94 ASN A O 1
ATOM 758 N N . ASP A 1 95 ? 3.418 -2.002 -1.83 1 98.81 95 ASP A N 1
ATOM 759 C CA . ASP A 1 95 ? 3.293 -2.311 -3.252 1 98.81 95 ASP A CA 1
ATOM 760 C C . ASP A 1 95 ? 4.367 -1.591 -4.066 1 98.81 95 ASP A C 1
ATOM 762 O O . ASP A 1 95 ? 4.984 -0.64 -3.584 1 98.81 95 ASP A O 1
ATOM 766 N N . ILE A 1 96 ? 4.617 -2.1 -5.254 1 98.75 96 ILE A N 1
ATOM 767 C CA . ILE A 1 96 ? 5.641 -1.51 -6.109 1 98.75 96 ILE A CA 1
ATOM 768 C C . ILE A 1 96 ? 5.172 -1.533 -7.562 1 98.75 96 ILE A C 1
ATOM 770 O O . ILE A 1 96 ? 4.559 -2.506 -8.008 1 98.75 96 ILE A O 1
ATOM 774 N N . LYS A 1 97 ? 5.344 -0.487 -8.25 1 98.31 97 LYS A N 1
ATOM 775 C CA . LYS A 1 97 ? 5.285 -0.453 -9.711 1 98.31 97 LYS A CA 1
ATOM 776 C C . LYS A 1 97 ? 6.664 -0.663 -10.32 1 98.31 97 LYS A C 1
ATOM 778 O O . LYS A 1 97 ? 7.426 0.293 -10.492 1 98.31 97 LYS A O 1
ATOM 783 N N . VAL A 1 98 ? 6.887 -1.854 -10.734 1 98.5 98 VAL A N 1
ATOM 784 C CA . VAL A 1 98 ? 8.211 -2.312 -11.133 1 98.5 98 VAL A CA 1
ATOM 785 C C . VAL A 1 98 ? 8.703 -1.497 -12.328 1 98.5 98 VAL A C 1
ATOM 787 O O . VAL A 1 98 ? 9.852 -1.051 -12.352 1 98.5 98 VAL A O 1
ATOM 790 N N . GLU A 1 99 ? 7.828 -1.228 -13.289 1 96.94 99 GLU A N 1
ATOM 791 C CA . GLU A 1 99 ? 8.219 -0.509 -14.5 1 96.94 99 GLU A CA 1
ATOM 792 C C . GLU A 1 99 ? 8.625 0.925 -14.188 1 96.94 99 GLU A C 1
ATOM 794 O O . GLU A 1 99 ? 9.555 1.459 -14.797 1 96.94 99 GLU A O 1
ATOM 799 N N . GLU A 1 100 ? 7.98 1.505 -13.211 1 98 100 GLU A N 1
ATOM 800 C CA . GLU A 1 100 ? 8.242 2.893 -12.844 1 98 100 GLU A CA 1
ATOM 801 C C . GLU A 1 100 ? 9.32 2.982 -11.766 1 98 100 GLU A C 1
ATOM 803 O O . GLU A 1 100 ? 9.82 4.07 -11.469 1 98 100 GLU A O 1
ATOM 808 N N . ASP A 1 101 ? 9.711 1.866 -11.172 1 98.56 101 ASP A N 1
ATOM 809 C CA . ASP A 1 101 ? 10.68 1.779 -10.086 1 98.56 101 ASP A CA 1
ATOM 810 C C . ASP A 1 101 ? 10.281 2.68 -8.922 1 98.56 101 ASP A C 1
ATOM 812 O O . ASP A 1 101 ? 11.102 3.447 -8.414 1 98.56 101 ASP A O 1
ATOM 816 N N . ILE A 1 102 ? 9.023 2.602 -8.609 1 98.88 102 ILE A N 1
ATOM 817 C CA . ILE A 1 102 ? 8.445 3.346 -7.488 1 98.88 102 ILE A CA 1
ATOM 818 C C . ILE A 1 102 ? 7.695 2.389 -6.566 1 98.88 102 ILE A C 1
ATOM 820 O O . ILE A 1 102 ? 6.973 1.507 -7.035 1 98.88 102 ILE A O 1
ATOM 824 N N . ALA A 1 103 ? 7.898 2.488 -5.293 1 98.88 103 ALA A N 1
ATOM 825 C CA . ALA A 1 103 ? 7.199 1.683 -4.293 1 98.88 103 ALA A CA 1
ATOM 826 C C . ALA A 1 103 ? 6.57 2.566 -3.219 1 98.88 103 ALA A C 1
ATOM 828 O O . ALA A 1 103 ? 6.973 3.717 -3.037 1 98.88 103 ALA A O 1
ATOM 829 N N . VAL A 1 104 ? 5.57 2.072 -2.619 1 98.88 104 VAL A N 1
ATOM 830 C CA . VAL A 1 104 ? 4.926 2.736 -1.491 1 98.88 104 VAL A CA 1
ATOM 831 C C . VAL A 1 104 ? 4.758 1.75 -0.337 1 98.88 104 VAL A C 1
ATOM 833 O O . VAL A 1 104 ? 4.398 0.59 -0.551 1 98.88 104 VAL A O 1
ATOM 836 N N . SER A 1 105 ? 5.023 2.17 0.844 1 98.81 105 SER A N 1
ATOM 837 C CA . SER A 1 105 ? 4.715 1.432 2.064 1 98.81 105 SER A CA 1
ATOM 838 C C . SER A 1 105 ? 3.844 2.258 3.006 1 98.81 105 SER A C 1
ATOM 840 O O . SER A 1 105 ? 4.059 3.461 3.162 1 98.81 105 SER A O 1
ATOM 842 N N . VAL A 1 106 ? 2.914 1.641 3.568 1 98.94 106 VAL A N 1
ATOM 843 C CA . VAL A 1 106 ? 2.098 2.248 4.617 1 98.94 106 VAL A CA 1
ATOM 844 C C . VAL A 1 106 ? 2.254 1.459 5.914 1 98.94 106 VAL A C 1
ATOM 846 O O . VAL A 1 106 ? 1.945 0.266 5.965 1 98.94 106 VAL A O 1
ATOM 849 N N . PHE A 1 107 ? 2.766 2.145 6.902 1 98.88 107 PHE A N 1
ATOM 850 C CA . PHE A 1 107 ? 2.881 1.599 8.25 1 98.88 107 PHE A CA 1
ATOM 851 C C . PHE A 1 107 ? 1.729 2.074 9.125 1 98.88 107 PHE A C 1
ATOM 853 O O . PHE A 1 107 ? 1.487 3.277 9.242 1 98.88 107 PHE A O 1
ATOM 860 N N . ILE A 1 108 ? 1.01 1.173 9.672 1 98.81 108 ILE A N 1
ATOM 861 C CA . ILE A 1 108 ? -0.062 1.509 10.609 1 98.81 108 ILE A CA 1
ATOM 862 C C . ILE A 1 108 ? 0.368 1.17 12.031 1 98.81 108 ILE A C 1
ATOM 864 O O . ILE A 1 108 ? 0.627 0.006 12.352 1 98.81 108 ILE A O 1
ATOM 868 N N . PHE A 1 109 ? 0.417 2.223 12.852 1 98.81 109 PHE A N 1
ATOM 869 C CA . PHE A 1 109 ? 0.823 2.076 14.242 1 98.81 109 PHE A CA 1
ATOM 870 C C . PHE A 1 109 ? -0.392 2.072 15.164 1 98.81 109 PHE A C 1
ATOM 872 O O . PHE A 1 109 ? -1.499 2.412 14.742 1 98.81 109 PHE A O 1
ATOM 879 N N . GLU A 1 110 ? -0.153 1.627 16.344 1 98.62 110 GLU A N 1
ATOM 880 C CA . GLU A 1 110 ? -1.214 1.514 17.344 1 98.62 110 GLU A CA 1
ATOM 881 C C . GLU A 1 110 ? -1.727 2.889 17.766 1 98.62 110 GLU A C 1
ATOM 883 O O . GLU A 1 110 ? -2.936 3.094 17.891 1 98.62 110 GLU A O 1
ATOM 888 N N . LYS A 1 111 ? -0.827 3.869 18.016 1 98.25 111 LYS A N 1
ATOM 889 C CA . LYS A 1 111 ? -1.133 5.227 18.453 1 98.25 111 LYS A CA 1
ATOM 890 C C . LYS A 1 111 ? -0.662 6.254 17.438 1 98.25 111 LYS A C 1
ATOM 892 O O . LYS A 1 111 ? 0.223 5.973 16.625 1 98.25 111 LYS A O 1
ATOM 897 N N . PRO A 1 112 ? -1.304 7.469 17.469 1 98.25 112 PRO A N 1
ATOM 898 C CA . PRO A 1 112 ? -0.833 8.531 16.578 1 98.25 112 PRO A CA 1
ATOM 899 C C . PRO A 1 112 ? 0.665 8.797 16.719 1 98.25 112 PRO A C 1
ATOM 901 O O . PRO A 1 112 ? 1.206 8.734 17.828 1 98.25 112 PRO A O 1
ATOM 904 N N . ILE A 1 113 ? 1.273 9.055 15.562 1 97.5 113 ILE A N 1
ATOM 905 C CA . ILE A 1 113 ? 2.691 9.398 15.555 1 97.5 113 ILE A CA 1
ATOM 906 C C . ILE A 1 113 ? 2.867 10.883 15.891 1 97.5 113 ILE A C 1
ATOM 908 O O . ILE A 1 113 ? 2.348 11.75 15.188 1 97.5 113 ILE A O 1
ATOM 912 N N . LYS A 1 114 ? 3.498 11.266 16.969 1 90.75 114 LYS A N 1
ATOM 913 C CA . LYS A 1 114 ? 3.719 12.656 17.375 1 90.75 114 LYS A CA 1
ATOM 914 C C . LYS A 1 114 ? 4.91 13.258 16.641 1 90.75 114 LYS A C 1
ATOM 916 O O . LYS A 1 114 ? 5.977 12.641 16.562 1 90.75 114 LYS A O 1
ATOM 921 N N . GLU A 1 115 ? 4.59 14.289 15.734 1 77.94 115 GLU A N 1
ATOM 922 C CA . GLU A 1 115 ? 5.691 14.969 15.055 1 77.94 115 GLU A CA 1
ATOM 923 C C . GLU A 1 115 ? 6.32 16.031 15.945 1 77.94 115 GLU A C 1
ATOM 925 O O . GLU A 1 115 ? 5.613 16.859 16.531 1 77.94 115 GLU A O 1
ATOM 930 N N . HIS A 1 116 ? 7.188 15.742 16.75 1 61.44 116 HIS A N 1
ATOM 931 C CA . HIS A 1 116 ? 7.82 16.812 17.516 1 61.44 116 HIS A CA 1
ATOM 932 C C . HIS A 1 116 ? 8.969 17.453 16.734 1 61.44 116 HIS A C 1
ATOM 934 O O . HIS A 1 116 ? 9.602 16.781 15.914 1 61.44 116 HIS A O 1
ATOM 940 N N . MET B 1 1 ? -14.539 13.75 9.586 1 87.31 1 MET B N 1
ATOM 941 C CA . MET B 1 1 ? -14.43 13.5 8.156 1 87.31 1 MET B CA 1
ATOM 942 C C . MET B 1 1 ? -15.008 14.664 7.355 1 87.31 1 MET B C 1
ATOM 944 O O . MET B 1 1 ? -16.094 15.148 7.66 1 87.31 1 MET B O 1
ATOM 948 N N . SER B 1 2 ? -14.203 15.102 6.387 1 91.44 2 SER B N 1
ATOM 949 C CA . SER B 1 2 ? -14.648 16.203 5.531 1 91.44 2 SER B CA 1
ATOM 950 C C . SER B 1 2 ? -15.594 15.695 4.445 1 91.44 2 SER B C 1
ATOM 952 O O . SER B 1 2 ? -15.734 14.492 4.242 1 91.44 2 SER B O 1
ATOM 954 N N . ARG B 1 3 ? -16.297 16.688 3.764 1 94.06 3 ARG B N 1
ATOM 955 C CA . ARG B 1 3 ? -17.172 16.344 2.645 1 94.06 3 ARG B CA 1
ATOM 956 C C . ARG B 1 3 ? -16.375 15.664 1.525 1 94.06 3 ARG B C 1
ATOM 958 O O . ARG B 1 3 ? -16.859 14.719 0.899 1 94.06 3 ARG B O 1
ATOM 965 N N . LYS B 1 4 ? -15.242 16.125 1.3 1 96.62 4 LYS B N 1
ATOM 966 C CA . LYS B 1 4 ? -14.391 15.562 0.251 1 96.62 4 LYS B CA 1
ATOM 967 C C . LYS B 1 4 ? -13.984 14.133 0.583 1 96.62 4 LYS B C 1
ATOM 969 O O . LYS B 1 4 ? -14.008 13.258 -0.285 1 96.62 4 LYS B O 1
ATOM 974 N N . GLU B 1 5 ? -13.617 13.898 1.816 1 97.12 5 GLU B N 1
ATOM 975 C CA . GLU B 1 5 ? -13.289 12.547 2.254 1 97.12 5 GLU B CA 1
ATOM 976 C C . GLU B 1 5 ? -14.477 11.602 2.07 1 97.12 5 GLU B C 1
ATOM 978 O O . GLU B 1 5 ? -14.32 10.484 1.575 1 97.12 5 GLU B O 1
ATOM 983 N N . ALA B 1 6 ? -15.641 12.102 2.461 1 97.5 6 ALA B N 1
ATOM 984 C CA . ALA B 1 6 ? -16.844 11.289 2.344 1 97.5 6 ALA B CA 1
ATOM 985 C C . ALA B 1 6 ? -17.125 10.938 0.888 1 97.5 6 ALA B C 1
ATOM 987 O O . ALA B 1 6 ? -17.453 9.781 0.573 1 97.5 6 ALA B O 1
ATOM 988 N N . ALA B 1 7 ? -17.047 11.883 -0.016 1 97.94 7 ALA B N 1
ATOM 989 C CA . ALA B 1 7 ? -17.281 11.664 -1.44 1 97.94 7 ALA B CA 1
ATOM 990 C C . ALA B 1 7 ? -16.25 10.695 -2.02 1 97.94 7 ALA B C 1
ATOM 992 O O . ALA B 1 7 ? -16.578 9.836 -2.84 1 97.94 7 ALA B O 1
ATOM 993 N N . PHE B 1 8 ? -15 10.844 -1.606 1 98.38 8 PHE B N 1
ATOM 994 C CA . PHE B 1 8 ? -13.938 9.953 -2.057 1 98.38 8 PHE B CA 1
ATOM 995 C C . PHE B 1 8 ? -14.188 8.523 -1.596 1 98.38 8 PHE B C 1
ATOM 997 O O . PHE B 1 8 ? -14.07 7.582 -2.383 1 98.38 8 PHE B O 1
ATOM 1004 N N . ASN B 1 9 ? -14.57 8.398 -0.303 1 98.44 9 ASN B N 1
ATOM 1005 C CA . ASN B 1 9 ? -14.914 7.09 0.245 1 98.44 9 ASN B CA 1
ATOM 1006 C C . ASN B 1 9 ? -16.031 6.418 -0.558 1 98.44 9 ASN B C 1
ATOM 1008 O O . ASN B 1 9 ? -15.945 5.227 -0.861 1 98.44 9 ASN B O 1
ATOM 1012 N N . ASP B 1 10 ? -17.016 7.215 -0.901 1 98.19 10 ASP B N 1
ATOM 1013 C CA . ASP B 1 10 ? -18.156 6.68 -1.644 1 98.19 10 ASP B CA 1
ATOM 1014 C C . ASP B 1 10 ? -17.734 6.184 -3.023 1 98.19 10 ASP B C 1
ATOM 1016 O O . ASP B 1 10 ? -18.219 5.152 -3.496 1 98.19 10 ASP B O 1
ATOM 1020 N N . LEU B 1 11 ? -16.891 6.902 -3.684 1 98.19 11 LEU B N 1
ATOM 1021 C CA . LEU B 1 11 ? -16.391 6.504 -4.996 1 98.19 11 LEU B CA 1
ATOM 1022 C C . LEU B 1 11 ? -15.594 5.203 -4.902 1 98.19 11 LEU B C 1
ATOM 1024 O O . LEU B 1 11 ? -15.789 4.297 -5.715 1 98.19 11 LEU B O 1
ATOM 1028 N N . VAL B 1 12 ? -14.719 5.109 -3.895 1 98.31 12 VAL B N 1
ATOM 1029 C CA . VAL B 1 12 ? -13.914 3.904 -3.699 1 98.31 12 VAL B CA 1
ATOM 1030 C C . VAL B 1 12 ? -14.828 2.715 -3.418 1 98.31 12 VAL B C 1
ATOM 1032 O O . VAL B 1 12 ? -14.656 1.641 -4 1 98.31 12 VAL B O 1
ATOM 1035 N N . ARG B 1 13 ? -15.797 2.934 -2.555 1 98.44 13 ARG B N 1
ATOM 1036 C CA . ARG B 1 13 ? -16.75 1.88 -2.232 1 98.44 13 ARG B CA 1
ATOM 1037 C C . ARG B 1 13 ? -17.484 1.396 -3.482 1 98.44 13 ARG B C 1
ATOM 1039 O O . ARG B 1 13 ? -17.641 0.19 -3.689 1 98.44 13 ARG B O 1
ATOM 1046 N N . LYS B 1 14 ? -17.922 2.328 -4.262 1 98 14 LYS B N 1
ATOM 1047 C CA . LYS B 1 14 ? -18.672 2.01 -5.48 1 98 14 LYS B CA 1
ATOM 1048 C C . LYS B 1 14 ? -17.828 1.163 -6.43 1 98 14 LYS B C 1
ATOM 1050 O O . LYS B 1 14 ? -18.312 0.176 -6.984 1 98 14 LYS B O 1
ATOM 1055 N N . VAL B 1 15 ? -16.609 1.491 -6.645 1 97.62 15 VAL B N 1
ATOM 1056 C CA . VAL B 1 15 ? -15.719 0.758 -7.547 1 97.62 15 VAL B CA 1
ATOM 1057 C C . VAL B 1 15 ? -15.531 -0.668 -7.035 1 97.62 15 VAL B C 1
ATOM 1059 O O . VAL B 1 15 ? -15.633 -1.628 -7.805 1 97.62 15 VAL B O 1
ATOM 1062 N N . ARG B 1 16 ? -15.258 -0.77 -5.711 1 97.94 16 ARG B N 1
ATOM 1063 C CA . ARG B 1 16 ? -15.039 -2.088 -5.129 1 97.94 16 ARG B CA 1
ATOM 1064 C C . ARG B 1 16 ? -16.297 -2.939 -5.195 1 97.94 16 ARG B C 1
ATOM 1066 O O . ARG B 1 16 ? -16.234 -4.141 -5.465 1 97.94 16 ARG B O 1
ATOM 1073 N N . LYS B 1 17 ? -17.375 -2.314 -4.957 1 97.5 17 LYS B N 1
ATOM 1074 C CA . LYS B 1 17 ? -18.641 -3.025 -5.031 1 97.5 17 LYS B CA 1
ATOM 1075 C C . LYS B 1 17 ? -18.922 -3.523 -6.449 1 97.5 17 LYS B C 1
ATOM 1077 O O . LYS B 1 17 ? -19.359 -4.656 -6.641 1 97.5 17 LYS B O 1
ATOM 1082 N N . GLN B 1 18 ? -18.719 -2.742 -7.402 1 96.81 18 GLN B N 1
ATOM 1083 C CA . GLN B 1 18 ? -18.938 -3.113 -8.797 1 96.81 18 GLN B CA 1
ATOM 1084 C C . GLN B 1 18 ? -18 -4.234 -9.219 1 96.81 18 GLN B C 1
ATOM 1086 O O . GLN B 1 18 ? -18.391 -5.125 -9.984 1 96.81 18 GLN B O 1
ATOM 1091 N N . LEU B 1 19 ? -16.844 -4.188 -8.789 1 96.25 19 LEU B N 1
ATOM 1092 C CA . LEU B 1 19 ? -15.82 -5.129 -9.234 1 96.25 19 LEU B CA 1
ATOM 1093 C C . L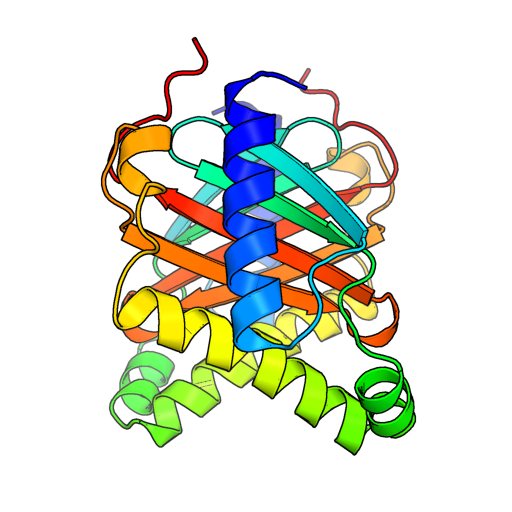EU B 1 19 ? -15.945 -6.453 -8.492 1 96.25 19 LEU B C 1
ATOM 1095 O O . LEU B 1 19 ? -15.773 -7.52 -9.094 1 96.25 19 LEU B O 1
ATOM 1099 N N . PHE B 1 20 ? -16.234 -6.414 -7.168 1 96.69 20 PHE B N 1
ATOM 1100 C CA . PHE B 1 20 ? -16.094 -7.629 -6.371 1 96.69 20 PHE B CA 1
ATOM 1101 C C . PHE B 1 20 ? -17.438 -8.055 -5.793 1 96.69 20 PHE B C 1
ATOM 1103 O O . PHE B 1 20 ? -17.547 -9.102 -5.16 1 96.69 20 PHE B O 1
ATOM 1110 N N . GLY B 1 21 ? -18.406 -7.223 -6.023 1 94.94 21 GLY B N 1
ATOM 1111 C CA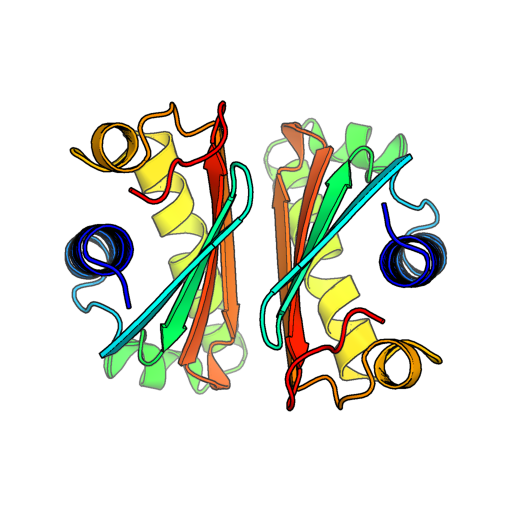 . GLY B 1 21 ? -19.75 -7.57 -5.574 1 94.94 21 GLY B CA 1
ATOM 1112 C C . GLY B 1 21 ? -20.062 -7.043 -4.188 1 94.94 21 GLY B C 1
ATOM 1113 O O . GLY B 1 21 ? -21.234 -7 -3.785 1 94.94 21 GLY B O 1
ATOM 1114 N N . LYS B 1 22 ? -19.047 -6.711 -3.449 1 95.25 22 LYS B N 1
ATOM 1115 C CA . LYS B 1 22 ? -19.156 -6.148 -2.107 1 95.25 22 LYS B CA 1
ATOM 1116 C C . LYS B 1 22 ? -18.141 -5.031 -1.891 1 95.25 22 LYS B C 1
ATOM 1118 O O . LYS B 1 22 ? -16.984 -5.152 -2.297 1 95.25 22 LYS B O 1
ATOM 1123 N N . GLY B 1 23 ? -18.625 -3.93 -1.39 1 96.69 23 GLY B N 1
ATOM 1124 C CA . GLY B 1 23 ? -17.688 -2.898 -0.965 1 96.69 23 GLY B CA 1
ATOM 1125 C C . GLY B 1 23 ? -17.219 -3.066 0.47 1 96.69 23 GLY B C 1
ATOM 1126 O O . GLY B 1 23 ? -17.797 -3.85 1.227 1 96.69 23 GLY B O 1
ATOM 1127 N N . PRO B 1 24 ? -16.125 -2.361 0.794 1 98.62 24 PRO B N 1
ATOM 1128 C CA . PRO B 1 24 ? -15.695 -2.408 2.193 1 98.62 24 PRO B CA 1
ATOM 1129 C C . PRO B 1 24 ? -16.766 -1.916 3.158 1 98.62 24 PRO B C 1
ATOM 1131 O O . PRO B 1 24 ? -17.531 -1.012 2.82 1 98.62 24 PRO B O 1
ATOM 1134 N N . GLU B 1 25 ? -16.812 -2.445 4.348 1 98.5 25 GLU B N 1
ATOM 1135 C CA . GLU B 1 25 ? -17.766 -2.047 5.383 1 98.5 25 GLU B CA 1
ATOM 1136 C C . GLU B 1 25 ? -17.391 -0.688 5.973 1 98.5 25 GLU B C 1
ATOM 1138 O O . GLU B 1 25 ? -18.281 0.086 6.355 1 98.5 25 GLU B O 1
ATOM 1143 N N . ARG B 1 26 ? -16.172 -0.439 6.125 1 98.62 26 ARG B N 1
ATOM 1144 C CA . ARG B 1 26 ? -15.664 0.831 6.621 1 98.62 26 ARG B CA 1
ATOM 1145 C C . ARG B 1 26 ? -14.531 1.344 5.738 1 98.62 26 ARG B C 1
ATOM 1147 O O . ARG B 1 26 ? -13.672 0.569 5.305 1 98.62 26 ARG B O 1
ATOM 1154 N N . ILE B 1 27 ? -14.547 2.611 5.445 1 98.75 27 ILE B N 1
ATOM 1155 C CA . ILE B 1 27 ? -13.492 3.264 4.676 1 98.75 27 ILE B CA 1
ATOM 1156 C C . ILE B 1 27 ? -13.094 4.57 5.355 1 98.75 27 ILE B C 1
ATOM 1158 O O . ILE B 1 27 ? -13.953 5.355 5.766 1 98.75 27 ILE B O 1
ATOM 1162 N N . LYS B 1 28 ? -11.898 4.754 5.535 1 98.38 28 LYS B N 1
ATOM 1163 C CA . LYS B 1 28 ? -11.344 6.031 5.973 1 98.38 28 LYS B CA 1
ATOM 1164 C C . LYS B 1 28 ? -10.266 6.52 5.012 1 98.38 28 LYS B C 1
ATOM 1166 O O . LYS B 1 28 ? -9.32 5.789 4.707 1 98.38 28 LYS B O 1
ATOM 1171 N N . THR B 1 29 ? -10.422 7.773 4.523 1 98.44 29 THR B N 1
ATOM 1172 C CA . THR B 1 29 ? -9.438 8.352 3.609 1 98.44 29 THR B CA 1
ATOM 1173 C C . THR B 1 29 ? -8.719 9.523 4.262 1 98.44 29 THR B C 1
ATOM 1175 O O . THR B 1 29 ? -9.344 10.352 4.934 1 98.44 29 THR B O 1
ATOM 1178 N N . TYR B 1 30 ? -7.422 9.57 4.148 1 97.88 30 TYR B N 1
ATOM 1179 C CA . TYR B 1 30 ? -6.578 10.703 4.504 1 97.88 30 TYR B CA 1
ATOM 1180 C C . TYR B 1 30 ? -6.012 11.375 3.26 1 97.88 30 TYR B C 1
ATOM 1182 O O . TYR B 1 30 ? -5.539 10.703 2.344 1 97.88 30 TYR B O 1
ATOM 1190 N N . PHE B 1 31 ? -6.141 12.688 3.246 1 97.88 31 PHE B N 1
ATOM 1191 C CA . PHE B 1 31 ? -5.457 13.453 2.205 1 97.88 31 PHE B CA 1
ATOM 1192 C C . PHE B 1 31 ? -4.191 14.102 2.752 1 97.88 31 PHE B C 1
ATOM 1194 O O . PHE B 1 31 ? -4.211 14.695 3.832 1 97.88 31 PHE B O 1
ATOM 1201 N N . ILE B 1 32 ? -3.094 13.961 2.045 1 96.06 32 ILE B N 1
ATOM 1202 C CA . ILE B 1 32 ? -1.837 14.602 2.414 1 96.06 32 ILE B CA 1
ATOM 1203 C C . ILE B 1 32 ? -1.031 14.922 1.157 1 96.06 32 ILE B C 1
ATOM 1205 O O . ILE B 1 32 ? -0.595 14.016 0.445 1 96.06 32 ILE B O 1
ATOM 1209 N N . ASP B 1 33 ? -0.799 16.281 0.941 1 96.81 33 ASP B N 1
ATOM 1210 C CA . ASP B 1 33 ? -0.143 16.734 -0.283 1 96.81 33 ASP B CA 1
ATOM 1211 C C . ASP B 1 33 ? -0.872 16.203 -1.52 1 96.81 33 ASP B C 1
ATOM 1213 O O . ASP B 1 33 ? -2.041 16.531 -1.74 1 96.81 33 ASP B O 1
ATOM 1217 N N . ASN B 1 34 ? -0.26 15.414 -2.34 1 98.44 34 ASN B N 1
ATOM 1218 C CA . ASN B 1 34 ? -0.909 14.898 -3.541 1 98.44 34 ASN B CA 1
ATOM 1219 C C . ASN B 1 34 ? -1.322 13.438 -3.371 1 98.44 34 ASN B C 1
ATOM 1221 O O . ASN B 1 34 ? -1.511 12.719 -4.355 1 98.44 34 ASN B O 1
ATOM 1225 N N . LEU B 1 35 ? -1.371 12.984 -2.129 1 98.69 35 LEU B N 1
ATOM 1226 C CA . LEU B 1 35 ? -1.703 11.594 -1.846 1 98.69 35 LEU B CA 1
ATOM 1227 C C . LEU B 1 35 ? -3.102 11.477 -1.248 1 98.69 35 LEU B C 1
ATOM 1229 O O . LEU B 1 35 ? -3.496 12.305 -0.418 1 98.69 35 LEU B O 1
ATOM 1233 N N . ALA B 1 36 ? -3.873 10.547 -1.647 1 98.69 36 ALA B N 1
ATOM 1234 C CA . ALA B 1 36 ? -5.016 10.023 -0.905 1 98.69 36 ALA B CA 1
ATOM 1235 C C . ALA B 1 36 ? -4.73 8.617 -0.384 1 98.69 36 ALA B C 1
ATOM 1237 O O . ALA B 1 36 ? -4.391 7.723 -1.156 1 98.69 36 ALA B O 1
ATOM 1238 N N . VAL B 1 37 ? -4.777 8.398 0.888 1 98.81 37 VAL B N 1
ATOM 1239 C CA . VAL B 1 37 ? -4.559 7.109 1.53 1 98.81 37 VAL B CA 1
ATOM 1240 C C . VAL B 1 37 ? -5.875 6.582 2.094 1 98.81 37 VAL B C 1
ATOM 1242 O O . VAL B 1 37 ? -6.477 7.207 2.971 1 98.81 37 VAL B O 1
ATOM 1245 N N . THR B 1 38 ? -6.316 5.473 1.634 1 98.81 38 THR B N 1
ATOM 1246 C CA . THR B 1 38 ? -7.594 4.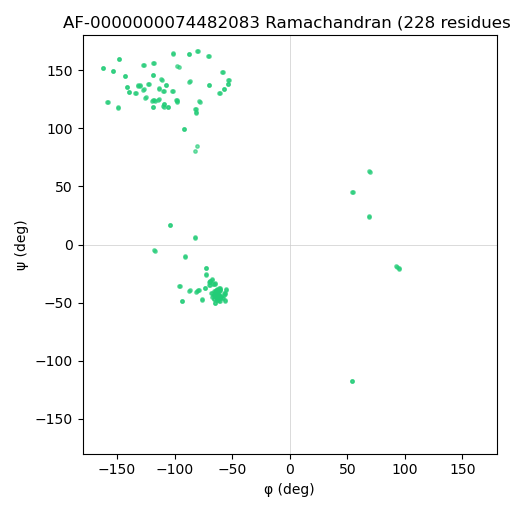898 2.045 1 98.81 38 THR B CA 1
ATOM 1247 C C . THR B 1 38 ? -7.375 3.594 2.807 1 98.81 38 THR B C 1
ATOM 1249 O O . THR B 1 38 ? -6.676 2.697 2.328 1 98.81 38 THR B O 1
ATOM 1252 N N . ILE B 1 39 ? -7.883 3.512 3.977 1 98.88 39 ILE B N 1
ATOM 1253 C CA . ILE B 1 39 ? -7.941 2.277 4.754 1 98.88 39 ILE B CA 1
ATOM 1254 C C . ILE B 1 39 ? -9.32 1.643 4.605 1 98.88 39 ILE B C 1
ATOM 1256 O O . ILE B 1 39 ? -10.344 2.283 4.879 1 98.88 39 ILE B O 1
ATOM 1260 N N . LEU B 1 40 ? -9.359 0.418 4.184 1 98.88 40 LEU B N 1
ATOM 1261 C CA . LEU B 1 40 ? -10.602 -0.293 3.904 1 98.88 40 LEU B CA 1
ATOM 1262 C C . LEU B 1 40 ? -10.734 -1.526 4.793 1 98.88 40 LEU B C 1
ATOM 1264 O O . LEU B 1 40 ? -9.852 -2.391 4.797 1 98.88 40 LEU B O 1
ATOM 1268 N N . GLN B 1 41 ? -11.797 -1.605 5.52 1 98.81 41 GLN B N 1
ATOM 1269 C CA . GLN B 1 41 ? -12.031 -2.75 6.395 1 98.81 41 GLN B CA 1
ATOM 1270 C C . GLN B 1 41 ? -13.305 -3.494 5.992 1 98.81 41 GLN B C 1
ATOM 1272 O O . GLN B 1 41 ? -14.305 -2.871 5.637 1 98.81 41 GLN B O 1
ATOM 1277 N N . GLY B 1 42 ? -13.242 -4.793 6.176 1 98.62 42 GLY B N 1
ATOM 1278 C CA . GLY B 1 42 ? -14.391 -5.59 5.781 1 98.62 42 GLY B CA 1
ATOM 1279 C C . GLY B 1 42 ? -14.594 -5.652 4.281 1 98.62 42 GLY B C 1
ATOM 1280 O O . GLY B 1 42 ? -15.648 -5.285 3.771 1 98.62 42 GLY B O 1
ATOM 1281 N N . ASN B 1 43 ? -13.625 -6.227 3.6 1 98.69 43 ASN B N 1
ATOM 1282 C CA . ASN B 1 43 ? -13.555 -6.227 2.143 1 98.69 43 ASN B CA 1
ATOM 1283 C C . ASN B 1 43 ? -14.141 -7.504 1.55 1 98.69 43 ASN B C 1
ATOM 1285 O O . ASN B 1 43 ? -14.727 -7.477 0.465 1 98.69 43 ASN B O 1
ATOM 1289 N N . LEU B 1 44 ? -13.93 -8.602 2.266 1 98.69 44 LEU B N 1
ATOM 1290 C CA . LEU B 1 44 ? -14.07 -9.914 1.645 1 98.69 44 LEU B CA 1
ATOM 1291 C C . LEU B 1 44 ? -15.508 -10.398 1.723 1 98.69 44 LEU B C 1
ATOM 1293 O O . LEU B 1 44 ? -16.188 -10.203 2.738 1 98.69 44 LEU B O 1
ATOM 1297 N N . THR B 1 45 ? -16.016 -11.023 0.684 1 98 45 THR B N 1
ATOM 1298 C CA . THR B 1 45 ? -17.281 -11.75 0.708 1 98 45 THR B CA 1
ATOM 1299 C C . THR B 1 45 ? -17.156 -13.023 1.532 1 98 45 THR B C 1
ATOM 1301 O O . THR B 1 45 ? -16.047 -13.492 1.809 1 98 45 THR B O 1
ATOM 1304 N N . PRO B 1 46 ? -18.344 -13.586 1.951 1 97.38 46 PRO B N 1
ATOM 1305 C CA . PRO B 1 46 ? -18.297 -14.875 2.646 1 97.38 46 PRO B CA 1
ATOM 1306 C C . PRO B 1 46 ? -17.578 -15.945 1.836 1 97.38 46 PRO B C 1
ATOM 1308 O O . PRO B 1 46 ? -16.812 -16.75 2.396 1 97.38 46 PRO B O 1
ATOM 1311 N N . THR B 1 47 ? -17.75 -15.977 0.533 1 97.81 47 THR B N 1
ATOM 1312 C CA . THR B 1 47 ? -17.109 -16.953 -0.338 1 97.81 47 THR B CA 1
ATOM 1313 C C . THR B 1 47 ? -15.594 -16.766 -0.317 1 97.81 47 THR B C 1
ATOM 1315 O O . THR B 1 47 ? -14.852 -17.75 -0.203 1 97.81 47 THR B O 1
ATOM 1318 N N . GLU B 1 48 ? -15.094 -15.539 -0.392 1 98.44 48 GLU B N 1
ATOM 1319 C CA . GLU B 1 48 ? -13.664 -15.266 -0.338 1 98.44 48 GLU B CA 1
ATOM 1320 C C . GLU B 1 48 ? -13.07 -15.695 1.001 1 98.44 48 GLU B C 1
ATOM 1322 O O . GLU B 1 48 ? -11.945 -16.203 1.055 1 98.44 48 GLU B O 1
ATOM 1327 N N . LYS B 1 49 ? -13.781 -15.445 2.092 1 98.06 49 LYS B N 1
ATOM 1328 C CA . LYS B 1 49 ? -13.328 -15.875 3.41 1 98.06 49 LYS B CA 1
ATOM 1329 C C . LYS B 1 49 ? -13.18 -17.391 3.473 1 98.06 49 LYS B C 1
ATOM 1331 O O . LYS B 1 49 ? -12.258 -17.906 4.102 1 98.06 49 LYS B O 1
ATOM 1336 N N . PHE B 1 50 ? -14.125 -18.062 2.836 1 98.19 50 PHE B N 1
ATOM 1337 C CA . PHE B 1 50 ? -14.062 -19.516 2.766 1 98.19 50 PHE B CA 1
ATOM 1338 C C . PHE B 1 50 ? -12.828 -19.969 1.997 1 98.19 50 PHE B C 1
ATOM 1340 O O . PHE B 1 50 ? -12.094 -20.844 2.453 1 98.19 50 PHE B O 1
ATOM 1347 N N . ILE B 1 51 ? -12.539 -19.359 0.848 1 98.19 51 ILE B N 1
ATOM 1348 C CA . ILE B 1 51 ? -11.414 -19.719 -0.01 1 98.19 51 ILE B CA 1
ATOM 1349 C C . ILE B 1 51 ? -10.102 -19.438 0.721 1 98.19 51 ILE B C 1
ATOM 1351 O O . ILE B 1 51 ? -9.133 -20.203 0.583 1 98.19 51 ILE B O 1
ATOM 1355 N N . ALA B 1 52 ? -10.102 -18.422 1.538 1 98.12 52 ALA B N 1
ATOM 1356 C CA . ALA B 1 52 ? -8.875 -17.938 2.164 1 98.12 52 ALA B CA 1
ATOM 1357 C C . ALA B 1 52 ? -8.523 -18.766 3.395 1 98.12 52 ALA B C 1
ATOM 1359 O O . ALA B 1 52 ? -7.555 -18.469 4.098 1 98.12 52 ALA B O 1
ATOM 1360 N N . ARG B 1 53 ? -9.266 -19.828 3.652 1 97.69 53 ARG B N 1
ATOM 1361 C CA . ARG B 1 53 ? -8.992 -20.672 4.812 1 97.69 53 ARG B CA 1
ATOM 1362 C C . ARG B 1 53 ? -7.727 -21.5 4.609 1 97.69 53 ARG B C 1
ATOM 1364 O O . ARG B 1 53 ? -7.094 -21.922 5.574 1 97.69 53 ARG B O 1
ATOM 1371 N N . SER B 1 54 ? -7.398 -21.75 3.346 1 97.81 54 SER B N 1
ATOM 1372 C CA . SER B 1 54 ? -6.137 -22.406 3.039 1 97.81 54 SER B CA 1
ATOM 1373 C C . SER B 1 54 ? -5.062 -21.406 2.656 1 97.81 54 SER B C 1
ATOM 1375 O O . SER B 1 54 ? -5.371 -20.312 2.166 1 97.81 54 SER B O 1
ATOM 1377 N N . PRO B 1 55 ? -3.818 -21.766 2.883 1 96.44 55 PRO B N 1
ATOM 1378 C CA . PRO B 1 55 ? -2.736 -20.859 2.477 1 96.44 55 PRO B CA 1
ATOM 1379 C C . PRO B 1 55 ? -2.781 -20.516 0.988 1 96.44 55 PRO B C 1
ATOM 1381 O O . PRO B 1 55 ? -2.568 -19.359 0.61 1 96.44 55 PRO B O 1
ATOM 1384 N N . GLU B 1 56 ? -3.055 -21.516 0.185 1 97.31 56 GLU B N 1
ATOM 1385 C CA . GLU B 1 56 ? -3.162 -21.281 -1.252 1 97.31 56 GLU B CA 1
ATOM 1386 C C . GLU B 1 56 ? -4.344 -20.375 -1.578 1 97.31 56 GLU B C 1
ATOM 1388 O O . GLU B 1 56 ? -4.238 -19.484 -2.438 1 97.31 56 GLU B O 1
ATOM 1393 N N . GLY B 1 57 ? -5.484 -20.625 -0.914 1 98.31 57 GLY B N 1
ATOM 1394 C CA . GLY B 1 57 ? -6.652 -19.781 -1.102 1 98.31 57 GLY B CA 1
ATOM 1395 C C . GLY B 1 57 ? -6.422 -18.344 -0.701 1 98.31 57 GLY B C 1
ATOM 1396 O O . GLY B 1 57 ? -6.879 -17.422 -1.383 1 98.31 57 GLY B O 1
ATOM 1397 N N . LYS B 1 58 ? -5.652 -18.156 0.372 1 98.06 58 LYS B N 1
ATOM 1398 C CA . LYS B 1 58 ? -5.312 -16.812 0.845 1 98.06 58 LYS B CA 1
ATOM 1399 C C . LYS B 1 58 ? -4.496 -16.062 -0.196 1 98.06 58 LYS B C 1
ATOM 1401 O O . LYS B 1 58 ? -4.77 -14.883 -0.474 1 98.06 58 LYS B O 1
ATOM 1406 N N . GLU B 1 59 ? -3.561 -16.734 -0.765 1 96.75 59 GLU B N 1
ATOM 1407 C CA . GLU B 1 59 ? -2.727 -16.141 -1.804 1 96.75 59 GLU B CA 1
ATOM 1408 C C . GLU B 1 59 ? -3.551 -15.789 -3.039 1 96.75 59 GLU B C 1
ATOM 1410 O O . GLU B 1 59 ? -3.334 -14.75 -3.662 1 96.75 59 GLU B O 1
ATOM 1415 N N . MET B 1 60 ? -4.445 -16.656 -3.359 1 97.69 60 MET B N 1
ATOM 1416 C CA . MET B 1 60 ? -5.312 -16.422 -4.516 1 97.69 60 MET B CA 1
ATOM 1417 C C . MET B 1 60 ? -6.184 -15.188 -4.301 1 97.69 60 MET B C 1
ATOM 1419 O O . MET B 1 60 ? -6.297 -14.344 -5.191 1 97.69 60 MET B O 1
ATOM 1423 N N . VAL B 1 61 ? -6.781 -15.086 -3.156 1 98.38 61 VAL B N 1
ATOM 1424 C CA . VAL B 1 61 ? -7.633 -13.945 -2.83 1 98.38 61 VAL B CA 1
ATOM 1425 C C . VAL B 1 61 ? -6.801 -12.664 -2.818 1 98.38 61 VAL B C 1
ATOM 1427 O O . VAL B 1 61 ? -7.219 -11.641 -3.361 1 98.38 61 VAL B O 1
ATOM 1430 N N . HIS B 1 62 ? -5.609 -12.742 -2.217 1 98.19 62 HIS B N 1
ATOM 1431 C CA . HIS B 1 62 ? -4.703 -11.594 -2.188 1 98.19 62 HIS B CA 1
ATOM 1432 C C . HIS B 1 62 ? -4.406 -11.094 -3.596 1 98.19 62 HIS B C 1
ATOM 1434 O O . HIS B 1 62 ? -4.574 -9.906 -3.885 1 98.19 62 HIS B O 1
ATOM 1440 N N . THR B 1 63 ? -4.07 -12.016 -4.465 1 97 63 THR B N 1
ATOM 1441 C CA . THR B 1 63 ? -3.691 -11.68 -5.832 1 97 63 THR B CA 1
ATOM 1442 C C . THR B 1 63 ? -4.875 -11.094 -6.594 1 97 63 THR B C 1
ATOM 1444 O O . THR B 1 63 ? -4.742 -10.055 -7.25 1 97 63 THR B O 1
ATOM 1447 N N . ALA B 1 64 ? -6.004 -11.719 -6.504 1 97 64 ALA B N 1
ATOM 1448 C CA . ALA B 1 64 ? -7.191 -11.258 -7.223 1 97 64 ALA B CA 1
ATOM 1449 C C . ALA B 1 64 ? -7.582 -9.844 -6.789 1 97 64 ALA B C 1
ATOM 1451 O O . ALA B 1 64 ? -7.82 -8.977 -7.629 1 97 64 ALA B O 1
ATOM 1452 N N . ARG B 1 65 ? -7.629 -9.664 -5.48 1 97.88 65 ARG B N 1
ATOM 1453 C CA . ARG B 1 65 ? -8.07 -8.391 -4.926 1 97.88 65 ARG B CA 1
ATOM 1454 C C . ARG B 1 65 ? -7.07 -7.285 -5.227 1 97.88 65 ARG B C 1
ATOM 1456 O O . ARG B 1 65 ? -7.453 -6.121 -5.383 1 97.88 65 ARG B O 1
ATOM 1463 N N . THR B 1 66 ? -5.754 -7.566 -5.363 1 97.69 66 THR B N 1
ATOM 1464 C CA . THR B 1 66 ? -4.766 -6.523 -5.613 1 97.69 66 THR B CA 1
ATOM 1465 C C . THR B 1 66 ? -4.625 -6.262 -7.109 1 97.69 66 THR B C 1
ATOM 1467 O O . THR B 1 66 ? -4.672 -5.113 -7.551 1 97.69 66 THR B O 1
ATOM 1470 N N . ARG B 1 67 ? -4.648 -7.297 -7.906 1 96.56 67 ARG B N 1
ATOM 1471 C CA . ARG B 1 67 ? -4.387 -7.145 -9.336 1 96.56 67 ARG B CA 1
ATOM 1472 C C . ARG B 1 67 ? -5.621 -6.613 -10.062 1 96.56 67 ARG B C 1
ATOM 1474 O O . ARG B 1 67 ? -5.508 -5.738 -10.922 1 96.56 67 ARG B O 1
ATOM 1481 N N . MET B 1 68 ? -6.773 -7.055 -9.711 1 96.81 68 MET B N 1
ATOM 1482 C CA . MET B 1 68 ? -7.98 -6.676 -10.445 1 96.81 68 MET B CA 1
ATOM 1483 C C . MET B 1 68 ? -8.289 -5.195 -10.258 1 96.81 68 MET B C 1
ATOM 1485 O O . MET B 1 68 ? -8.656 -4.504 -11.211 1 96.81 68 MET B O 1
ATOM 1489 N N . ILE B 1 69 ? -8.141 -4.73 -9.062 1 97.31 69 ILE B N 1
ATOM 1490 C CA . ILE B 1 69 ? -8.367 -3.311 -8.812 1 97.31 69 ILE B CA 1
ATOM 1491 C C . ILE B 1 69 ? -7.383 -2.479 -9.633 1 97.31 69 ILE B C 1
ATOM 1493 O O . ILE B 1 69 ? -7.754 -1.461 -10.219 1 97.31 69 ILE B O 1
ATOM 1497 N N . GLN B 1 70 ? -6.109 -2.877 -9.68 1 96.81 70 GLN B N 1
ATOM 1498 C CA . GLN B 1 70 ? -5.09 -2.164 -10.445 1 96.81 70 GLN B CA 1
ATOM 1499 C C . GLN B 1 70 ? -5.414 -2.172 -11.93 1 96.81 70 GLN B C 1
ATOM 1501 O O . GLN B 1 70 ? -5.242 -1.161 -12.617 1 96.81 70 GLN B O 1
ATOM 1506 N N . GLU B 1 71 ? -5.914 -3.279 -12.422 1 96.5 71 GLU B N 1
ATOM 1507 C CA . GLU B 1 71 ? -6.281 -3.398 -13.828 1 96.5 71 GLU B CA 1
ATOM 1508 C C . GLU B 1 71 ? -7.434 -2.459 -14.18 1 96.5 71 GLU B C 1
ATOM 1510 O O . GLU B 1 71 ? -7.41 -1.808 -15.227 1 96.5 71 GLU B O 1
ATOM 1515 N N . VAL B 1 72 ? -8.398 -2.369 -13.352 1 96.31 72 VAL B N 1
ATOM 1516 C CA . VAL B 1 72 ? -9.562 -1.523 -13.57 1 96.31 72 VAL B CA 1
ATOM 1517 C C . VAL B 1 72 ? -9.133 -0.06 -13.656 1 96.31 72 VAL B C 1
ATOM 1519 O O . VAL B 1 72 ? -9.5 0.652 -14.594 1 96.31 72 VAL B O 1
ATOM 1522 N N . TYR B 1 73 ? -8.328 0.374 -12.742 1 97.25 73 TYR B N 1
ATOM 1523 C CA . TYR B 1 73 ? -7.898 1.768 -12.719 1 97.25 73 TYR B CA 1
ATOM 1524 C C . TYR B 1 73 ? -6.969 2.076 -13.883 1 97.25 73 TYR B C 1
ATOM 1526 O O . TYR B 1 73 ? -6.906 3.215 -14.352 1 97.25 73 TYR B O 1
ATOM 1534 N N . ALA B 1 74 ? -6.195 1.067 -14.312 1 95.56 74 ALA B N 1
ATOM 1535 C CA . ALA B 1 74 ? -5.293 1.249 -15.445 1 95.56 74 ALA B CA 1
ATOM 1536 C C . ALA B 1 74 ? -6.074 1.404 -16.75 1 95.56 74 ALA B C 1
ATOM 1538 O O . ALA B 1 74 ? -5.637 2.109 -17.656 1 95.56 74 ALA B O 1
ATOM 1539 N N . GLN B 1 75 ? -7.176 0.761 -16.797 1 96.75 75 GLN B N 1
ATOM 1540 C CA . GLN B 1 75 ? -8.008 0.845 -18 1 96.75 75 GLN B CA 1
ATOM 1541 C C . GLN B 1 75 ? -8.75 2.176 -18.062 1 96.75 75 GLN B C 1
ATOM 1543 O O . GLN B 1 75 ? -8.773 2.834 -19.109 1 96.75 75 GLN B O 1
ATOM 1548 N N . LYS B 1 76 ? -9.359 2.566 -16.969 1 96.31 76 LYS B N 1
ATOM 1549 C CA . LYS B 1 76 ? -10.07 3.838 -16.875 1 96.31 76 LYS B CA 1
ATOM 1550 C C . LYS B 1 76 ? -10.219 4.277 -15.422 1 96.31 76 LYS B C 1
ATOM 1552 O O . LYS B 1 76 ? -10.789 3.555 -14.609 1 96.31 76 LYS B O 1
ATOM 1557 N N . VAL B 1 77 ? -9.703 5.441 -15.188 1 97.62 77 VAL B N 1
ATOM 1558 C CA . VAL B 1 77 ? -9.906 6.031 -13.867 1 97.62 77 VAL B CA 1
ATOM 1559 C C . VAL B 1 77 ? -11.398 6.215 -13.617 1 97.62 77 VAL B C 1
ATOM 1561 O O . VAL B 1 77 ? -12.125 6.734 -14.469 1 97.62 77 VAL B O 1
ATOM 1564 N N . PRO B 1 78 ? -11.883 5.766 -12.469 1 97.12 78 PRO B N 1
ATOM 1565 C CA . PRO B 1 78 ? -13.312 5.898 -12.172 1 97.12 78 PRO B CA 1
ATOM 1566 C C . PRO B 1 78 ? -13.812 7.336 -12.312 1 97.12 78 PRO B C 1
ATOM 1568 O O . PRO B 1 78 ? -13.133 8.273 -11.883 1 97.12 78 PRO B O 1
ATOM 1571 N N . GLU B 1 79 ? -14.977 7.445 -12.898 1 96.5 79 GLU B N 1
ATOM 1572 C CA . GLU B 1 79 ? -15.562 8.766 -13.141 1 96.5 79 GLU B CA 1
ATOM 1573 C C . GLU B 1 79 ? -15.711 9.547 -11.836 1 96.5 79 GLU B C 1
ATOM 1575 O O . GLU B 1 79 ? -16.156 9 -10.82 1 96.5 79 GLU B O 1
ATOM 1580 N N . GLY B 1 80 ? -15.305 10.797 -11.844 1 97.31 80 GLY B N 1
ATOM 1581 C CA . GLY B 1 80 ? -15.5 11.664 -10.695 1 97.31 80 GLY B CA 1
ATOM 1582 C C . GLY B 1 80 ? -14.289 11.711 -9.773 1 97.31 80 GLY B C 1
ATOM 1583 O O . GLY B 1 80 ? -14.141 12.648 -8.984 1 97.31 80 GLY B O 1
ATOM 1584 N N . LEU B 1 81 ? -13.422 10.703 -9.859 1 98.12 81 LEU B N 1
ATOM 1585 C CA . LEU B 1 81 ? -12.305 10.609 -8.93 1 98.12 81 LEU B CA 1
ATOM 1586 C C . LEU B 1 81 ? -11.336 11.773 -9.117 1 98.12 81 LEU B C 1
ATOM 1588 O O . LEU B 1 81 ? -11 12.469 -8.156 1 98.12 81 LEU B O 1
ATOM 1592 N N . GLU B 1 82 ? -10.906 12.031 -10.359 1 98.44 82 GLU B N 1
ATOM 1593 C CA . GLU B 1 82 ? -9.953 13.102 -10.633 1 98.44 82 GLU B CA 1
ATOM 1594 C C . GLU B 1 82 ? -10.594 14.477 -10.414 1 98.44 82 GLU B C 1
ATOM 1596 O O . GLU B 1 82 ? -9.93 15.414 -9.984 1 98.44 82 GLU B O 1
ATOM 1601 N N . GLU B 1 83 ? -11.852 14.562 -10.734 1 97.81 83 GLU B N 1
ATOM 1602 C CA . GLU B 1 83 ? -12.578 15.805 -10.477 1 97.81 83 GLU B CA 1
ATOM 1603 C C . GLU B 1 83 ? -12.641 16.109 -8.984 1 97.81 83 GLU B C 1
ATOM 1605 O O . GLU B 1 83 ? -12.422 17.25 -8.57 1 97.81 83 GLU B O 1
ATOM 1610 N N . LEU B 1 84 ? -12.938 15.133 -8.258 1 97.56 84 LEU B N 1
ATOM 1611 C CA . LEU B 1 84 ? -13.008 15.273 -6.805 1 97.56 84 LEU B CA 1
ATOM 1612 C C . LEU B 1 84 ? -11.656 15.688 -6.23 1 97.56 84 LEU B C 1
ATOM 1614 O O . LEU B 1 84 ? -11.586 16.578 -5.375 1 97.56 84 LEU B O 1
ATOM 1618 N N . ALA B 1 85 ? -10.539 15.016 -6.699 1 97.69 85 ALA B N 1
ATOM 1619 C CA . ALA B 1 85 ? -9.188 15.305 -6.219 1 97.69 85 ALA B C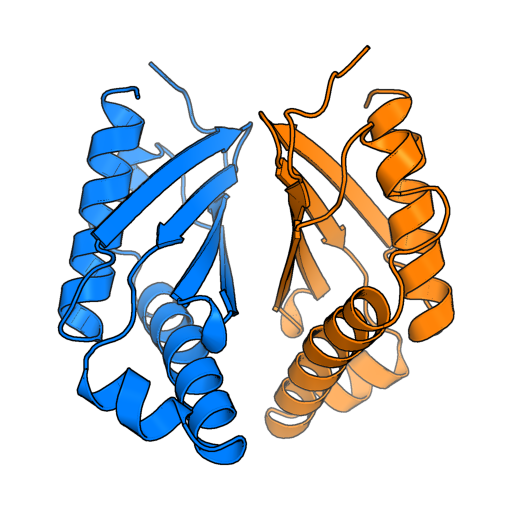A 1
ATOM 1620 C C . ALA B 1 85 ? -8.688 16.641 -6.773 1 97.69 85 ALA B C 1
ATOM 1622 O O . ALA B 1 85 ? -7.789 17.25 -6.195 1 97.69 85 ALA B O 1
ATOM 1623 N N . GLY B 1 86 ? -9.336 17.094 -7.887 1 97.56 86 GLY B N 1
ATOM 1624 C CA . GLY B 1 86 ? -8.852 18.281 -8.586 1 97.56 86 GLY B CA 1
ATOM 1625 C C . GLY B 1 86 ? -7.523 18.062 -9.281 1 97.56 86 GLY B C 1
ATOM 1626 O O . GLY B 1 86 ? -6.742 19 -9.438 1 97.56 86 GLY B O 1
ATOM 1627 N N . SER B 1 87 ? -7.184 16.891 -9.609 1 98.5 87 SER B N 1
ATOM 1628 C CA . SER B 1 87 ? -5.871 16.547 -10.148 1 98.5 87 SER B CA 1
ATOM 1629 C C . SER B 1 87 ? -5.898 15.188 -10.844 1 98.5 87 SER B C 1
ATOM 1631 O O . SER B 1 87 ? -6.684 14.312 -10.477 1 98.5 87 SER B O 1
ATOM 1633 N N . LYS B 1 88 ? -5.078 14.938 -11.82 1 98.38 88 LYS B N 1
ATOM 1634 C CA . LYS B 1 88 ? -4.941 13.68 -12.539 1 98.38 88 LYS B CA 1
ATOM 1635 C C . LYS B 1 88 ? -4.32 12.602 -11.656 1 98.38 88 LYS B C 1
ATOM 1637 O O . LYS B 1 88 ? -3.361 12.867 -10.93 1 98.38 88 LYS B O 1
ATOM 1642 N N . LEU B 1 89 ? -4.867 11.383 -11.727 1 98.69 89 LEU B N 1
ATOM 1643 C CA . LEU B 1 89 ? -4.289 10.25 -11.016 1 98.69 89 LEU B CA 1
ATOM 1644 C C . LEU B 1 89 ? -3.074 9.703 -11.758 1 98.69 89 LEU B C 1
ATOM 1646 O O . LEU B 1 89 ? -3.17 9.336 -12.93 1 98.69 89 LEU B O 1
ATOM 1650 N N . LEU B 1 90 ? -1.951 9.648 -11.117 1 98.44 90 LEU B N 1
ATOM 1651 C CA . LEU B 1 90 ? -0.74 9.125 -11.734 1 98.44 90 LEU B CA 1
ATOM 1652 C C . LEU B 1 90 ? -0.574 7.637 -11.43 1 98.44 90 LEU B C 1
ATOM 1654 O O . LEU B 1 90 ? -0.324 6.836 -12.336 1 98.44 90 LEU B O 1
ATOM 1658 N N . TYR B 1 91 ? -0.718 7.301 -10.125 1 98.5 91 TYR B N 1
ATOM 1659 C CA . TYR B 1 91 ? -0.457 5.926 -9.719 1 98.5 91 TYR B CA 1
ATOM 1660 C C . TYR B 1 91 ? -1.437 5.484 -8.633 1 98.5 91 TYR B C 1
ATOM 1662 O O . TYR B 1 91 ? -1.835 6.289 -7.785 1 98.5 91 TYR B O 1
ATOM 1670 N N . LEU B 1 92 ? -1.815 4.258 -8.664 1 98.81 92 LEU B N 1
ATOM 1671 C CA . LEU B 1 92 ? -2.533 3.582 -7.586 1 98.81 92 LEU B CA 1
ATOM 1672 C C . LEU B 1 92 ? -1.711 2.422 -7.031 1 98.81 92 LEU B C 1
ATOM 1674 O O . LEU B 1 92 ? -1.263 1.557 -7.785 1 98.81 92 LEU B O 1
ATOM 1678 N N . PHE B 1 93 ? -1.452 2.396 -5.793 1 98.81 93 PHE B N 1
ATOM 1679 C CA . PHE B 1 93 ? -0.881 1.273 -5.059 1 98.81 93 PHE B CA 1
ATOM 1680 C C . PHE B 1 93 ? -1.906 0.676 -4.102 1 98.81 93 PHE B C 1
ATOM 1682 O O . PHE B 1 93 ? -2.693 1.403 -3.496 1 98.81 93 PHE B O 1
ATOM 1689 N N . ASN B 1 94 ? -1.914 -0.558 -3.955 1 98.69 94 ASN B N 1
ATOM 1690 C CA . ASN B 1 94 ? -2.838 -1.188 -3.018 1 98.69 94 ASN B CA 1
ATOM 1691 C C . ASN B 1 94 ? -2.299 -2.521 -2.51 1 98.69 94 ASN B C 1
ATOM 1693 O O . ASN B 1 94 ? -1.53 -3.191 -3.203 1 98.69 94 ASN B O 1
ATOM 1697 N N . ASP B 1 95 ? -2.619 -2.871 -1.375 1 98.75 95 ASP B N 1
ATOM 1698 C CA . ASP B 1 95 ? -2.326 -4.141 -0.722 1 98.75 95 ASP B CA 1
ATOM 1699 C C . ASP B 1 95 ? -3.436 -4.527 0.255 1 98.75 95 ASP B C 1
ATOM 1701 O O . ASP B 1 95 ? -4.246 -3.682 0.646 1 98.75 95 ASP B O 1
ATOM 1705 N N . ILE B 1 96 ? -3.5 -5.793 0.578 1 98.75 96 ILE B N 1
ATOM 1706 C CA . ILE B 1 96 ? -4.531 -6.281 1.487 1 98.75 96 ILE B CA 1
ATOM 1707 C C . ILE B 1 96 ? -3.947 -7.348 2.408 1 98.75 96 ILE B C 1
ATOM 1709 O O . ILE B 1 96 ? -3.146 -8.18 1.974 1 98.75 96 ILE B O 1
ATOM 1713 N N . LYS B 1 97 ? -4.23 -7.293 3.65 1 98.25 97 LYS B N 1
ATOM 1714 C CA . LYS B 1 97 ? -4.062 -8.398 4.59 1 98.25 97 LYS B CA 1
ATOM 1715 C C . LYS B 1 97 ? -5.336 -9.234 4.691 1 98.25 97 LYS B C 1
ATOM 1717 O O . LYS B 1 97 ? -6.23 -8.914 5.48 1 98.25 97 LYS B O 1
ATOM 1722 N N . VAL B 1 98 ? -5.32 -10.305 3.994 1 98.5 98 VAL B N 1
ATOM 1723 C CA . VAL B 1 98 ? -6.516 -11.109 3.773 1 98.5 98 VAL B CA 1
ATOM 1724 C C . VAL B 1 98 ? -7.043 -11.633 5.109 1 98.5 98 VAL B C 1
ATOM 1726 O O . VAL B 1 98 ? -8.242 -11.57 5.375 1 98.5 98 VAL B O 1
ATOM 1729 N N . GLU B 1 99 ? -6.152 -12.07 6.004 1 96.94 99 GLU B N 1
ATOM 1730 C CA . GLU B 1 99 ? -6.559 -12.648 7.281 1 96.94 99 GLU B CA 1
ATOM 1731 C C . GLU B 1 99 ? -7.23 -11.602 8.172 1 96.94 99 GLU B C 1
ATOM 1733 O O . GLU B 1 99 ? -8.188 -11.906 8.883 1 96.94 99 GLU B O 1
ATOM 1738 N N . GLU B 1 100 ? -6.773 -10.391 8.07 1 98 100 GLU B N 1
ATOM 1739 C CA . GLU B 1 100 ? -7.297 -9.312 8.898 1 98 100 GLU B CA 1
ATOM 1740 C C . GLU B 1 100 ? -8.453 -8.602 8.211 1 98 100 GLU B C 1
ATOM 1742 O O . GLU B 1 100 ? -9.156 -7.797 8.828 1 98 100 GLU B O 1
ATOM 1747 N N . ASP B 1 101 ? -8.695 -8.875 6.934 1 98.56 101 ASP B N 1
ATOM 1748 C CA . ASP B 1 101 ? -9.719 -8.242 6.113 1 98.56 101 ASP B CA 1
ATOM 1749 C C . ASP B 1 101 ? -9.578 -6.723 6.125 1 98.56 101 ASP B C 1
ATOM 1751 O O . ASP B 1 101 ? -10.555 -6 6.34 1 98.56 101 ASP B O 1
ATOM 1755 N N . ILE B 1 102 ? -8.344 -6.316 5.965 1 98.88 102 ILE B N 1
ATOM 1756 C CA . ILE B 1 102 ? -7.996 -4.902 5.898 1 98.88 102 ILE B CA 1
ATOM 1757 C C . ILE B 1 102 ? -7.168 -4.633 4.641 1 98.88 102 ILE B C 1
ATOM 1759 O O . ILE B 1 102 ? -6.266 -5.406 4.309 1 98.88 102 ILE B O 1
ATOM 1763 N N . ALA B 1 103 ? -7.492 -3.621 3.908 1 98.88 103 ALA B N 1
ATOM 1764 C CA . ALA B 1 103 ? -6.754 -3.207 2.719 1 98.88 103 ALA B CA 1
ATOM 1765 C C . ALA B 1 103 ? -6.371 -1.732 2.797 1 98.88 103 ALA B C 1
ATOM 1767 O O . ALA B 1 103 ? -6.98 -0.965 3.547 1 98.88 103 ALA B O 1
ATOM 1768 N N . VAL B 1 104 ? -5.352 -1.394 2.131 1 98.88 104 VAL B N 1
ATOM 1769 C CA . VAL B 1 104 ? -4.918 -0.006 2.004 1 98.88 104 VAL B CA 1
ATOM 1770 C C . VAL B 1 104 ? -4.676 0.328 0.535 1 98.88 104 VAL B C 1
ATOM 1772 O O . VAL B 1 104 ? -4.102 -0.474 -0.204 1 98.88 104 VAL B O 1
ATOM 1775 N N . SER B 1 105 ? -5.121 1.456 0.099 1 98.81 105 SER B N 1
ATOM 1776 C CA . SER B 1 105 ? -4.797 2.012 -1.211 1 98.81 105 SER B CA 1
ATOM 1777 C C . SER B 1 105 ? -4.16 3.391 -1.083 1 98.81 105 SER B C 1
ATOM 1779 O O . SER B 1 105 ? -4.586 4.203 -0.261 1 98.81 105 SER B O 1
ATOM 1781 N N . VAL B 1 106 ? -3.186 3.613 -1.836 1 98.94 106 VAL B N 1
ATOM 1782 C CA . VAL B 1 106 ? -2.57 4.934 -1.945 1 98.94 106 VAL B CA 1
ATOM 1783 C C . VAL B 1 106 ? -2.697 5.445 -3.379 1 98.94 106 VAL B C 1
ATOM 1785 O O . VAL B 1 106 ? -2.199 4.816 -4.316 1 98.94 106 VAL B O 1
ATOM 1788 N N . PHE B 1 107 ? -3.395 6.547 -3.496 1 98.88 107 PHE B N 1
ATOM 1789 C CA . PHE B 1 107 ? -3.523 7.25 -4.766 1 98.88 107 PHE B CA 1
ATOM 1790 C C . PHE B 1 107 ? -2.543 8.414 -4.844 1 98.88 107 PHE B C 1
ATOM 1792 O O . PHE B 1 107 ? -2.518 9.273 -3.959 1 98.88 107 PHE B O 1
ATOM 1799 N N . ILE B 1 108 ? -1.728 8.406 -5.832 1 98.88 108 ILE B N 1
ATOM 1800 C CA . ILE B 1 108 ? -0.808 9.516 -6.059 1 98.88 108 ILE B CA 1
ATOM 1801 C C . ILE B 1 108 ? -1.291 10.352 -7.242 1 98.88 108 ILE B C 1
ATOM 1803 O O . ILE B 1 108 ? -1.37 9.859 -8.367 1 98.88 108 ILE B O 1
ATOM 1807 N N . PHE B 1 109 ? -1.585 11.617 -6.926 1 98.81 109 PHE B N 1
ATOM 1808 C CA . PHE B 1 109 ? -2.074 12.547 -7.941 1 98.81 109 PHE B CA 1
ATOM 1809 C C . PHE B 1 109 ? -0.957 13.469 -8.414 1 98.81 109 PHE B C 1
ATOM 1811 O O . PHE B 1 109 ? 0.11 13.523 -7.801 1 98.81 109 PHE B O 1
ATOM 1818 N N . GLU B 1 110 ? -1.215 14.094 -9.508 1 98.62 110 GLU B N 1
ATOM 1819 C CA . GLU B 1 110 ? -0.236 14.977 -10.133 1 98.62 110 GLU B CA 1
ATOM 1820 C C . GLU B 1 110 ? 0.004 16.219 -9.273 1 98.62 110 GLU B C 1
ATOM 1822 O O . GLU B 1 110 ? 1.146 16.641 -9.102 1 98.62 110 GLU B O 1
ATOM 1827 N N . LYS B 1 111 ? -1.066 16.859 -8.742 1 98.31 111 LYS B N 1
ATOM 1828 C CA . LYS B 1 111 ? -1.028 18.062 -7.934 1 98.31 111 LYS B CA 1
ATOM 1829 C C . LYS B 1 111 ? -1.579 17.812 -6.535 1 98.31 111 LYS B C 1
ATOM 1831 O O . LYS B 1 111 ? -2.334 16.859 -6.324 1 98.31 111 LYS B O 1
ATOM 1836 N N . PRO B 1 112 ? -1.149 18.672 -5.559 1 98.25 112 PRO B N 1
ATOM 1837 C CA . PRO B 1 112 ? -1.716 18.531 -4.215 1 98.25 112 PRO B CA 1
ATOM 1838 C C . PRO B 1 112 ? -3.242 18.562 -4.211 1 98.25 112 PRO B C 1
ATOM 1840 O O . PRO B 1 112 ? -3.854 19.297 -4.992 1 98.25 112 PRO B O 1
ATOM 1843 N N . ILE B 1 113 ? -3.795 17.719 -3.34 1 97.56 113 ILE B N 1
ATOM 1844 C CA . ILE B 1 113 ? -5.246 17.688 -3.18 1 97.56 113 ILE B CA 1
ATOM 1845 C C . ILE B 1 113 ? -5.691 18.812 -2.246 1 97.56 113 ILE B C 1
ATOM 1847 O O . ILE B 1 113 ? -5.27 18.875 -1.089 1 97.56 113 ILE B O 1
ATOM 1851 N N . LYS B 1 114 ? -6.465 19.781 -2.662 1 90.94 114 LYS B N 1
ATOM 1852 C CA . LYS B 1 114 ? -6.949 20.891 -1.842 1 90.94 114 LYS B CA 1
ATOM 1853 C C . LYS B 1 114 ? -8.164 20.469 -1.015 1 90.94 114 LYS B C 1
ATOM 1855 O O . LYS B 1 114 ? -9.102 19.859 -1.541 1 90.94 114 LYS B O 1
ATOM 1860 N N . GLU B 1 115 ? -7.953 20.453 0.387 1 78.38 115 GLU B N 1
ATOM 1861 C CA . GLU B 1 115 ? -9.094 20.125 1.245 1 78.38 115 GLU B CA 1
ATOM 1862 C C . GLU B 1 115 ? -9.969 21.344 1.477 1 78.38 115 GLU B C 1
ATOM 1864 O O . GLU B 1 115 ? -9.477 22.422 1.842 1 78.38 115 GLU B O 1
ATOM 1869 N N . HIS B 1 116 ? -10.789 21.719 0.653 1 61.59 116 HIS B N 1
ATOM 1870 C CA . HIS B 1 116 ? -11.648 22.859 0.97 1 61.59 116 HIS B CA 1
ATOM 1871 C C . HIS B 1 116 ? -12.852 22.422 1.807 1 61.59 116 HIS B C 1
ATOM 1873 O O . HIS B 1 116 ? -13.297 21.281 1.706 1 61.59 116 HIS B O 1
#

Radius of gyration: 17.2 Å; Cα contacts (8 Å, |Δi|>4): 413; chains: 2; bounding box: 41×45×39 Å